Protein AF-A0A814Y5A0-F1 (afdb_monomer)

Solvent-accessible surface area (backbone atoms only — not comparable to full-atom values): 12375 Å² total; per-residue (Å²): 98,66,58,37,23,27,43,25,31,51,43,30,41,40,66,68,49,48,44,50,50,45,53,54,52,53,54,54,52,49,65,71,53,60,86,55,86,89,73,95,67,71,73,55,55,55,57,51,30,20,51,47,17,31,51,48,49,52,49,54,50,52,52,52,52,53,59,39,57,76,66,76,61,87,52,80,62,56,70,31,44,50,51,41,54,54,47,51,54,42,49,39,47,48,52,43,42,47,50,55,51,51,51,59,52,70,70,48,89,68,90,62,54,65,62,54,52,53,52,49,53,50,52,52,53,51,51,52,51,27,51,51,40,51,33,46,74,32,73,46,54,69,71,57,51,53,53,51,57,50,47,43,48,52,55,37,54,54,52,50,53,54,53,56,74,52,58,88,45,60,69,58,53,54,50,49,43,64,50,50,45,25,23,39,40,14,34,49,48,44,46,36,62,70,59,39,50,55,56,65,63,75,62,82,42,71,72,70,51,43,52,54,38,52,51,39,17,50,53,27,30,50,53,47,53,52,56,57,63,74,71,113

Radius of gyration: 19.03 Å; Cα contacts (8 Å, |Δi|>4): 192; chains: 1; bounding box: 54×37×56 Å

Organism: NCBI:txid433720

InterPro domains:
  IPR003689 Zinc/iron permease [PF02535] (73-218)

Secondary structure (DSSP, 8-state):
-HHHHHHHHHHHIIIIIIHHHHHHHHHHHHHHHTTS---TTTTHHHHHHHHHHHHHHHHHHHHHHHHHHHTT---THHHHHHHHHHHHHHHHHHHHHHHHHHHHHHHS--STHHHHHHHHHHHHHHHHHHHHHHHHHTT--HHHHHHHHHHHHHHHHHHHHHHHHTTT-HHHHHHHHHHHHHHHHHHHHHIIIIIIHHHHHH---THHHHHHHHHHHHHHHHHHHHHHHTT-

Structure (mmCIF, N/CA/C/O backbone):
data_AF-A0A814Y5A0-F1
#
_entry.id   AF-A0A814Y5A0-F1
#
loop_
_atom_site.group_PDB
_atom_site.id
_atom_site.type_symbol
_atom_site.label_atom_id
_atom_site.label_alt_id
_atom_site.label_comp_id
_atom_site.label_asym_id
_atom_site.label_entity_id
_atom_site.label_seq_id
_atom_site.pdbx_PDB_ins_code
_at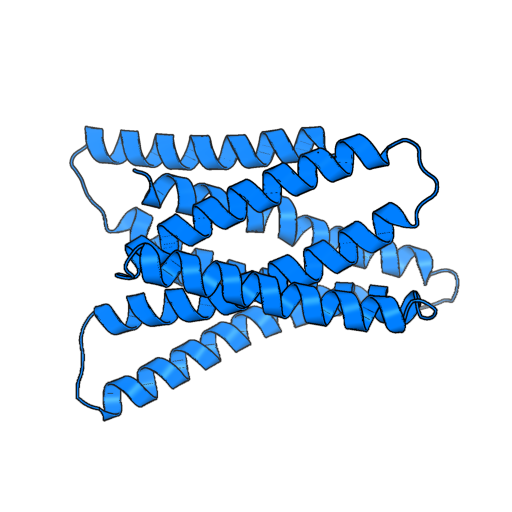om_site.Cartn_x
_atom_site.Cartn_y
_atom_site.Cartn_z
_atom_site.occupancy
_atom_site.B_iso_or_equiv
_atom_site.auth_seq_id
_atom_site.auth_comp_id
_atom_site.auth_asym_id
_atom_site.auth_atom_id
_atom_site.pdbx_PDB_model_num
ATOM 1 N N . MET A 1 1 ? -15.730 12.157 7.807 1.00 75.44 1 MET A N 1
ATOM 2 C CA . MET A 1 1 ? -15.417 12.631 6.439 1.00 75.44 1 MET A CA 1
ATOM 3 C C . MET A 1 1 ? -14.028 12.190 6.016 1.00 75.44 1 MET A C 1
ATOM 5 O O . MET A 1 1 ? -13.940 11.515 5.005 1.00 75.44 1 MET A O 1
ATOM 9 N N . ILE A 1 2 ? -12.985 12.453 6.817 1.00 81.50 2 ILE A N 1
ATOM 10 C CA . ILE A 1 2 ? -11.600 12.018 6.536 1.00 81.50 2 ILE A CA 1
ATOM 11 C C . ILE A 1 2 ? -11.503 10.499 6.298 1.00 81.50 2 ILE A C 1
ATOM 13 O O . ILE A 1 2 ? -10.911 10.088 5.308 1.00 81.50 2 ILE A O 1
ATOM 17 N N . SER A 1 3 ? -12.173 9.678 7.122 1.00 81.50 3 SER A N 1
ATOM 18 C CA . SER A 1 3 ? -12.287 8.223 6.899 1.00 81.50 3 SER A CA 1
ATOM 19 C C . SER A 1 3 ? -12.763 7.870 5.493 1.00 81.50 3 SER A C 1
ATOM 21 O O . SER A 1 3 ? -12.133 7.086 4.799 1.00 81.50 3 SER A O 1
ATOM 23 N N . ASN A 1 4 ? -13.872 8.478 5.060 1.00 86.44 4 ASN A N 1
ATOM 24 C CA . ASN A 1 4 ? -14.520 8.174 3.788 1.00 86.44 4 ASN A CA 1
ATOM 25 C C . ASN A 1 4 ? -13.694 8.683 2.608 1.00 86.44 4 ASN A C 1
ATOM 27 O O . ASN A 1 4 ? -13.652 8.020 1.578 1.00 86.44 4 ASN A O 1
ATOM 31 N N . PHE A 1 5 ? -13.016 9.822 2.774 1.00 88.69 5 PHE A N 1
ATOM 32 C CA . PHE A 1 5 ? -12.039 10.290 1.801 1.00 88.69 5 PHE A CA 1
ATOM 33 C C . PHE A 1 5 ? -10.917 9.261 1.644 1.00 88.69 5 PHE A C 1
ATOM 35 O O . PHE A 1 5 ? -10.691 8.773 0.548 1.00 88.69 5 PHE A O 1
ATOM 42 N N . ALA A 1 6 ? -10.264 8.868 2.740 1.00 88.38 6 ALA A N 1
ATOM 43 C CA . ALA A 1 6 ? -9.173 7.896 2.700 1.00 88.38 6 ALA A CA 1
ATOM 44 C C . ALA A 1 6 ? -9.606 6.525 2.166 1.00 88.38 6 ALA A C 1
ATOM 46 O O . ALA A 1 6 ? -8.869 5.886 1.424 1.00 88.38 6 ALA A O 1
ATOM 47 N N . SER A 1 7 ? -10.828 6.113 2.502 1.00 88.88 7 SER A N 1
ATOM 48 C CA . SER A 1 7 ? -11.461 4.889 2.011 1.00 88.88 7 SER A CA 1
ATOM 49 C C . SER A 1 7 ? -11.634 4.906 0.492 1.00 88.88 7 SER A C 1
ATOM 51 O O . SER A 1 7 ? -11.250 3.952 -0.178 1.00 88.88 7 SER A O 1
ATOM 53 N N . GLY A 1 8 ? -12.183 5.998 -0.054 1.00 90.25 8 GLY A N 1
ATOM 54 C CA . GLY A 1 8 ? -12.363 6.162 -1.499 1.00 90.25 8 GLY A CA 1
ATOM 55 C C . GLY A 1 8 ? -11.038 6.270 -2.240 1.00 90.25 8 GLY A C 1
ATOM 56 O O . GLY A 1 8 ? -10.869 5.634 -3.275 1.00 90.25 8 GLY A O 1
ATOM 57 N N . GLY A 1 9 ? -10.081 7.005 -1.671 1.00 91.62 9 GLY A N 1
ATOM 58 C CA . GLY A 1 9 ? -8.740 7.161 -2.220 1.00 91.62 9 GLY A CA 1
ATOM 59 C C . GLY A 1 9 ? -7.979 5.842 -2.304 1.00 91.62 9 GLY A C 1
ATOM 60 O O . GLY A 1 9 ? -7.490 5.503 -3.375 1.00 91.62 9 GLY A O 1
ATOM 61 N N . LEU A 1 10 ? -7.945 5.049 -1.225 1.00 91.50 10 LEU A N 1
ATOM 62 C CA . LEU A 1 10 ? -7.307 3.725 -1.248 1.00 91.50 10 LEU A CA 1
ATOM 63 C C . LEU A 1 10 ? -8.007 2.754 -2.185 1.00 91.50 10 LEU A C 1
ATOM 65 O O . LEU A 1 10 ? -7.341 2.034 -2.919 1.00 91.50 10 LEU A O 1
ATOM 69 N N . MET A 1 11 ? -9.339 2.743 -2.204 1.00 92.31 11 MET A N 1
ATOM 70 C CA . MET A 1 11 ? -10.072 1.871 -3.117 1.00 92.31 11 MET A CA 1
ATOM 71 C C . MET A 1 11 ? -9.781 2.238 -4.580 1.00 92.31 11 MET A C 1
ATOM 73 O O . MET A 1 11 ? -9.509 1.359 -5.397 1.00 92.31 11 MET A O 1
ATOM 77 N N . ALA A 1 12 ? -9.772 3.531 -4.912 1.00 92.75 12 ALA A N 1
ATOM 78 C CA . ALA A 1 12 ? -9.383 3.998 -6.238 1.00 92.75 12 ALA A CA 1
ATOM 79 C C . ALA A 1 12 ? -7.925 3.653 -6.561 1.00 92.75 12 ALA A C 1
ATOM 81 O O . ALA A 1 12 ? -7.633 3.216 -7.671 1.00 92.75 12 ALA A O 1
ATOM 82 N N . ASP A 1 13 ? -7.019 3.791 -5.595 1.00 92.62 13 ASP A N 1
ATOM 83 C CA . ASP A 1 13 ? -5.613 3.434 -5.758 1.00 92.62 13 ASP A CA 1
ATOM 84 C C . ASP A 1 13 ? -5.445 1.968 -6.178 1.00 92.62 13 ASP A C 1
ATOM 86 O O . ASP A 1 13 ? -4.753 1.651 -7.147 1.00 92.62 13 ASP A O 1
ATOM 90 N N . VAL A 1 14 ? -6.175 1.072 -5.516 1.00 93.75 14 VAL A N 1
ATOM 91 C CA . VAL A 1 14 ? -6.173 -0.360 -5.823 1.00 93.75 14 VAL A CA 1
ATOM 92 C C . VAL A 1 14 ? -6.741 -0.636 -7.208 1.00 93.75 14 VAL A C 1
ATOM 94 O O . VAL A 1 14 ? -6.064 -1.243 -8.035 1.00 93.75 14 VAL A O 1
ATOM 97 N N . PHE A 1 15 ? -7.973 -0.201 -7.477 1.00 94.00 15 PHE A N 1
ATOM 98 C CA . PHE A 1 15 ? -8.705 -0.637 -8.670 1.00 94.00 15 PHE A CA 1
ATOM 99 C C . PHE A 1 15 ? -8.346 0.134 -9.943 1.00 94.00 15 PHE A C 1
ATOM 101 O O . PHE A 1 15 ? -8.507 -0.399 -11.036 1.00 94.00 15 PHE A O 1
ATOM 108 N N . ILE A 1 16 ? -7.859 1.371 -9.826 1.00 92.38 16 ILE A N 1
ATOM 109 C CA . ILE A 1 16 ? -7.591 2.249 -10.977 1.00 92.38 16 ILE A CA 1
ATOM 110 C C . ILE A 1 16 ? -6.094 2.320 -11.276 1.00 92.38 16 ILE A C 1
ATOM 112 O O . ILE A 1 16 ? -5.701 2.429 -12.441 1.00 92.38 16 ILE A O 1
ATOM 116 N N . ARG A 1 17 ? -5.240 2.248 -10.247 1.00 91.50 17 ARG A N 1
ATOM 117 C CA . ARG A 1 17 ? -3.786 2.331 -10.423 1.00 91.50 17 ARG A CA 1
ATOM 118 C C . ARG A 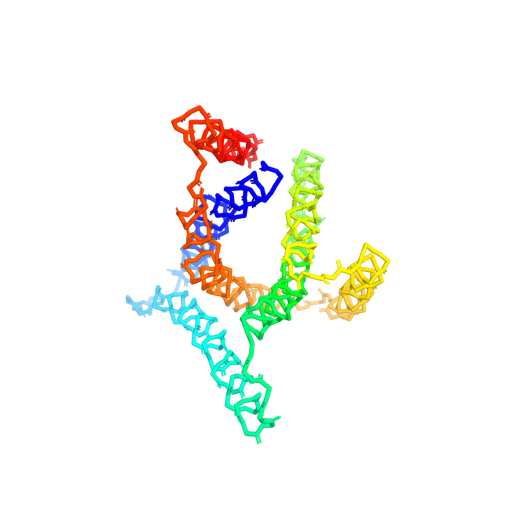1 17 ? -3.127 0.960 -10.363 1.00 91.50 17 ARG A C 1
ATOM 120 O O . ARG A 1 17 ? -2.561 0.543 -11.372 1.00 91.50 17 ARG A O 1
ATOM 127 N N . LEU A 1 18 ? -3.190 0.281 -9.218 1.00 93.00 18 LEU A N 1
ATOM 128 C CA . LEU A 1 18 ? -2.347 -0.889 -8.946 1.00 93.00 18 LEU A CA 1
ATOM 129 C C . LEU A 1 18 ? -2.803 -2.146 -9.700 1.00 93.00 18 LEU A C 1
ATOM 131 O O . LEU A 1 18 ? -1.986 -2.796 -10.357 1.00 93.00 18 LEU A O 1
ATOM 135 N N . PHE A 1 19 ? -4.097 -2.470 -9.665 1.00 93.44 19 PHE A N 1
ATOM 136 C CA . PHE A 1 19 ? -4.633 -3.665 -10.321 1.00 93.44 19 PHE A CA 1
ATOM 137 C C . PHE A 1 19 ? -4.430 -3.628 -11.849 1.00 93.44 19 PHE A C 1
ATOM 139 O O . PHE A 1 19 ? -3.793 -4.550 -12.364 1.00 93.44 19 PHE A O 1
ATOM 146 N N . PRO A 1 20 ? -4.810 -2.556 -12.579 1.00 92.19 20 PRO A N 1
ATOM 147 C CA . PRO A 1 20 ? -4.516 -2.459 -14.008 1.00 92.19 20 PRO A CA 1
ATOM 148 C C . PRO A 1 20 ? -3.014 -2.479 -14.307 1.00 92.19 20 PRO A C 1
ATOM 150 O O . PRO A 1 20 ? -2.590 -3.191 -15.209 1.00 92.19 20 PRO A O 1
ATOM 153 N N . SER A 1 21 ? -2.185 -1.784 -13.510 1.00 89.38 21 SER A N 1
ATOM 154 C CA . SER A 1 21 ? -0.728 -1.797 -13.725 1.00 89.38 21 SER A CA 1
ATOM 155 C C . SER A 1 21 ? -0.107 -3.183 -13.573 1.00 89.38 21 SER A C 1
ATOM 157 O O . SER A 1 21 ? 0.880 -3.485 -14.236 1.00 89.38 21 SER A O 1
ATOM 159 N N . THR A 1 22 ? -0.697 -4.034 -12.731 1.00 91.06 22 THR A N 1
ATOM 160 C CA . THR A 1 22 ? -0.240 -5.413 -12.559 1.00 91.06 22 THR A CA 1
ATOM 161 C C . THR A 1 22 ? -0.544 -6.240 -13.801 1.00 91.06 22 THR A C 1
ATOM 163 O O . THR A 1 22 ? 0.317 -6.975 -14.272 1.00 91.06 22 THR A O 1
ATOM 166 N N . ILE A 1 23 ? -1.738 -6.079 -14.373 1.00 90.81 23 ILE A N 1
ATOM 167 C CA . ILE A 1 23 ? -2.122 -6.755 -15.618 1.00 90.81 23 ILE A CA 1
ATOM 168 C C . ILE A 1 23 ? -1.234 -6.281 -16.774 1.00 90.81 23 ILE A C 1
ATOM 170 O O . ILE A 1 23 ? -0.663 -7.105 -17.485 1.00 90.81 23 ILE A O 1
ATOM 174 N N . ASP A 1 24 ? -1.051 -4.965 -16.918 1.00 88.88 24 ASP A N 1
ATOM 175 C CA . ASP A 1 24 ? -0.201 -4.378 -17.961 1.00 88.88 24 ASP A CA 1
ATOM 176 C C . ASP A 1 24 ? 1.243 -4.888 -17.879 1.00 88.88 24 ASP A C 1
ATOM 178 O O . ASP A 1 24 ? 1.885 -5.140 -18.900 1.00 88.88 24 ASP A O 1
ATOM 182 N N . LEU A 1 25 ? 1.763 -5.042 -16.662 1.00 87.12 25 LEU A N 1
ATOM 183 C CA . LEU A 1 25 ? 3.108 -5.540 -16.412 1.00 87.12 25 LEU A CA 1
ATOM 184 C C . LEU A 1 25 ? 3.290 -6.994 -16.864 1.00 87.12 25 LEU A C 1
ATOM 186 O O . LEU A 1 25 ? 4.313 -7.303 -17.474 1.00 87.12 25 LEU A O 1
ATOM 190 N N . TYR A 1 26 ? 2.308 -7.861 -16.612 1.00 85.56 26 TYR A N 1
ATOM 191 C CA . TYR A 1 26 ? 2.348 -9.256 -17.060 1.00 85.56 26 TYR A CA 1
ATOM 192 C C . TYR A 1 26 ? 2.130 -9.396 -18.572 1.00 85.56 26 TYR A C 1
ATOM 194 O O . TYR A 1 26 ? 2.811 -10.187 -19.222 1.00 85.56 26 TYR A O 1
ATOM 202 N N . ASN A 1 27 ? 1.258 -8.573 -19.161 1.00 84.75 27 ASN A N 1
ATOM 203 C CA . ASN A 1 27 ? 1.073 -8.545 -20.614 1.00 84.75 27 ASN A CA 1
ATOM 204 C C . ASN A 1 27 ? 2.376 -8.150 -21.329 1.00 84.75 27 ASN A C 1
ATOM 206 O O . ASN A 1 27 ? 2.814 -8.835 -22.252 1.00 84.75 27 ASN A O 1
ATOM 210 N N . LYS A 1 28 ? 3.052 -7.096 -20.849 1.00 80.69 28 LYS A N 1
ATOM 211 C CA . LYS A 1 28 ? 4.336 -6.645 -21.409 1.00 80.69 28 LYS A CA 1
ATOM 212 C C . LYS A 1 28 ? 5.466 -7.648 -21.209 1.00 80.69 28 LYS A C 1
ATOM 214 O O . LYS A 1 28 ? 6.351 -7.730 -22.057 1.00 80.69 28 LYS A O 1
ATOM 219 N N . SER A 1 29 ? 5.502 -8.384 -20.097 1.00 74.12 29 SER A N 1
ATOM 220 C CA . SER A 1 29 ? 6.521 -9.427 -19.938 1.00 74.12 29 SER A CA 1
ATOM 221 C C . SER A 1 29 ? 6.319 -10.569 -20.925 1.00 74.12 29 SER A C 1
ATOM 223 O O . SER A 1 29 ? 7.298 -11.015 -21.514 1.00 74.12 29 SER A O 1
ATOM 225 N N . ASN A 1 30 ? 5.068 -10.958 -21.178 1.00 67.25 30 ASN A N 1
ATOM 226 C CA . ASN A 1 30 ? 4.751 -12.025 -22.125 1.00 67.25 30 ASN A CA 1
ATOM 227 C C . ASN A 1 30 ? 5.095 -11.618 -23.568 1.00 67.25 30 ASN A C 1
ATOM 229 O O . ASN A 1 30 ? 5.693 -12.402 -24.296 1.00 67.25 30 ASN A O 1
ATOM 233 N N . GLU A 1 31 ? 4.827 -10.369 -23.972 1.00 65.12 31 GLU A N 1
ATOM 234 C CA . GLU A 1 31 ? 5.240 -9.859 -25.293 1.00 65.12 31 GLU A CA 1
ATOM 235 C C . GLU A 1 31 ? 6.761 -9.927 -25.517 1.00 65.12 31 GLU A C 1
ATOM 237 O O . GLU A 1 31 ? 7.205 -10.237 -26.621 1.00 65.12 31 GLU A O 1
ATOM 242 N N . ASN A 1 32 ? 7.562 -9.679 -24.476 1.00 60.94 32 ASN A N 1
ATOM 243 C CA . ASN A 1 32 ? 9.024 -9.738 -24.561 1.00 60.94 32 ASN A CA 1
ATOM 244 C C . ASN A 1 32 ? 9.580 -11.176 -24.542 1.00 60.94 32 ASN A C 1
ATOM 246 O O . ASN A 1 32 ? 10.691 -11.398 -25.023 1.00 60.94 32 ASN A O 1
ATOM 250 N N . GLU A 1 33 ? 8.838 -12.146 -23.998 1.00 57.84 33 GLU A N 1
ATOM 251 C CA . GLU A 1 33 ? 9.215 -13.571 -23.989 1.00 57.84 33 GLU A CA 1
ATOM 252 C C . GLU A 1 33 ? 8.766 -14.320 -25.261 1.00 57.84 33 GLU A C 1
ATOM 254 O O . GLU A 1 33 ? 9.426 -15.274 -25.674 1.00 57.84 33 GLU A O 1
ATOM 259 N N . ASN A 1 34 ? 7.740 -13.828 -25.966 1.00 49.62 34 ASN A N 1
ATOM 260 C CA . ASN A 1 34 ? 7.160 -14.433 -27.177 1.00 49.62 34 ASN A CA 1
ATOM 261 C C . ASN A 1 34 ? 8.058 -14.433 -28.440 1.00 49.62 34 ASN A C 1
ATOM 263 O O . ASN A 1 34 ? 7.593 -14.785 -29.525 1.00 49.62 34 ASN A O 1
ATOM 267 N N . GLN A 1 35 ? 9.350 -14.096 -28.338 1.00 52.47 35 GLN A N 1
ATOM 268 C CA . GLN A 1 35 ? 10.333 -14.442 -29.380 1.00 52.47 35 GLN A CA 1
ATOM 269 C C . GLN A 1 35 ? 10.739 -15.931 -29.358 1.00 52.47 35 GLN A C 1
ATOM 271 O O . GLN A 1 35 ? 11.428 -16.380 -30.273 1.00 52.47 35 GLN A O 1
ATOM 276 N N . PHE A 1 36 ? 10.287 -16.710 -28.370 1.00 39.78 36 PHE A N 1
ATOM 277 C CA . PHE A 1 36 ? 10.366 -18.173 -28.358 1.00 39.78 36 PHE A CA 1
ATOM 278 C C . PHE A 1 36 ? 8.956 -18.771 -28.197 1.00 39.78 36 PHE A C 1
ATOM 280 O O . PHE A 1 36 ? 8.177 -18.335 -27.360 1.00 39.78 36 PHE A O 1
ATOM 287 N N . HIS A 1 37 ? 8.608 -19.726 -29.060 1.00 42.94 37 HIS A N 1
ATOM 288 C CA . HIS A 1 37 ? 7.245 -20.227 -29.268 1.00 42.94 37 HIS A CA 1
ATOM 289 C C . HIS A 1 37 ? 6.601 -20.983 -28.072 1.00 42.94 37 HIS A C 1
ATOM 291 O O . HIS A 1 37 ? 7.274 -21.762 -27.405 1.00 42.94 37 HIS A O 1
ATOM 297 N N . ILE A 1 38 ? 5.258 -20.868 -28.008 1.00 42.31 38 ILE A N 1
ATOM 298 C CA . ILE A 1 38 ? 4.202 -21.702 -27.365 1.00 42.31 38 ILE A CA 1
ATOM 299 C C . ILE A 1 38 ? 4.056 -21.633 -25.825 1.00 42.31 38 ILE A C 1
ATOM 301 O O . ILE A 1 38 ? 4.831 -22.256 -25.115 1.00 42.31 38 ILE A O 1
ATOM 305 N N . ASP A 1 39 ? 3.017 -20.948 -25.311 1.00 40.53 39 ASP A N 1
ATOM 306 C CA . ASP A 1 39 ? 1.798 -21.538 -24.692 1.00 40.53 39 ASP A CA 1
ATOM 307 C C . ASP A 1 39 ? 0.948 -20.465 -23.963 1.00 40.53 39 ASP A C 1
ATOM 309 O O . ASP A 1 39 ? 1.462 -19.625 -23.224 1.00 40.53 39 ASP A O 1
ATOM 313 N N . ASP A 1 40 ? -0.381 -20.538 -24.095 1.00 48.62 40 ASP A N 1
ATOM 314 C CA . ASP A 1 40 ? -1.388 -19.630 -23.500 1.00 48.62 40 ASP A CA 1
ATOM 315 C C . ASP A 1 40 ? -1.486 -19.690 -21.946 1.00 48.62 40 ASP A C 1
ATOM 317 O O . ASP A 1 40 ? -2.464 -19.237 -21.343 1.00 48.62 40 ASP A O 1
ATOM 321 N N . GLN A 1 41 ? -0.485 -20.242 -21.249 1.00 48.97 41 GLN A N 1
ATOM 322 C CA . GLN A 1 41 ? -0.515 -20.496 -19.798 1.00 48.97 41 GLN A CA 1
ATOM 323 C C . GLN A 1 41 ? -0.007 -19.336 -18.914 1.00 48.97 41 GLN A C 1
ATOM 325 O O . GLN A 1 41 ? -0.187 -19.373 -17.693 1.00 48.97 41 GLN A O 1
ATOM 330 N N . HIS A 1 42 ? 0.581 -18.276 -19.478 1.00 51.16 42 HIS A N 1
ATOM 331 C CA . HIS A 1 42 ? 1.363 -17.306 -18.691 1.00 51.16 42 HIS A CA 1
ATOM 332 C C . HIS A 1 42 ? 0.588 -16.119 -18.077 1.00 51.16 42 HIS A C 1
ATOM 334 O O . HIS A 1 42 ? 1.095 -15.482 -17.150 1.00 51.16 42 HIS A O 1
ATOM 340 N N . ASN A 1 43 ? -0.671 -15.867 -18.463 1.00 56.56 43 ASN A N 1
ATOM 341 C CA . ASN A 1 43 ? -1.518 -14.844 -17.811 1.00 56.56 43 ASN A CA 1
ATOM 342 C C . ASN A 1 43 ? -2.118 -15.301 -16.465 1.00 56.56 43 ASN A C 1
ATOM 344 O O . ASN A 1 43 ? -2.567 -14.473 -15.667 1.00 56.56 43 ASN A O 1
ATOM 348 N N . ASN A 1 44 ? -2.071 -16.603 -16.160 1.00 62.78 44 ASN A N 1
ATOM 349 C CA . ASN A 1 44 ? -2.604 -17.145 -14.907 1.00 62.78 44 ASN A CA 1
ATOM 350 C C . ASN A 1 44 ? -1.763 -16.759 -13.680 1.00 62.78 44 ASN A C 1
ATOM 352 O O . ASN A 1 44 ? -2.279 -16.742 -12.561 1.00 62.78 44 ASN A O 1
ATOM 356 N N . HIS A 1 45 ? -0.486 -16.403 -13.856 1.00 79.81 45 HIS A N 1
ATOM 357 C CA . HIS A 1 45 ? 0.402 -16.110 -12.729 1.00 79.81 45 HIS A CA 1
ATOM 358 C C . HIS A 1 45 ? 0.022 -14.831 -11.978 1.00 79.81 45 HIS A C 1
ATOM 360 O O . HIS A 1 45 ? 0.031 -14.836 -10.748 1.00 79.81 45 HIS A O 1
ATOM 366 N N . ALA A 1 46 ? -0.385 -13.767 -12.680 1.00 86.56 46 ALA A N 1
ATOM 367 C CA . ALA A 1 46 ? -0.829 -12.530 -12.035 1.00 86.56 46 ALA A CA 1
ATOM 368 C C . ALA A 1 46 ? -2.042 -12.783 -11.127 1.00 86.56 46 ALA A C 1
ATOM 370 O O . ALA A 1 46 ? -2.035 -12.420 -9.950 1.00 86.56 46 ALA A O 1
ATOM 371 N N . GLY A 1 47 ? -3.056 -13.479 -11.655 1.00 90.50 47 GLY A N 1
ATOM 372 C CA . GLY A 1 47 ? -4.254 -13.854 -10.904 1.00 90.50 47 GLY A CA 1
ATOM 373 C C . GLY A 1 47 ? -3.942 -14.742 -9.698 1.00 90.50 47 GLY A C 1
ATOM 374 O O . GLY A 1 47 ? -4.458 -14.494 -8.608 1.00 90.50 47 GLY A O 1
ATOM 375 N N . LEU A 1 48 ? -3.043 -15.721 -9.855 1.00 91.75 48 LEU A N 1
ATOM 376 C CA . LEU A 1 48 ? -2.596 -16.589 -8.760 1.00 91.75 48 LEU A CA 1
ATOM 377 C C . LEU A 1 48 ? -1.908 -15.805 -7.637 1.00 91.75 48 LEU A C 1
ATOM 379 O O . LEU A 1 48 ? -2.188 -16.050 -6.462 1.00 91.75 48 LEU A O 1
ATOM 383 N N . PHE A 1 49 ? -1.047 -14.838 -7.961 1.00 94.81 49 PHE A N 1
ATOM 384 C CA . PHE A 1 49 ? -0.392 -14.008 -6.947 1.00 94.81 49 PHE A CA 1
ATOM 385 C C . PHE A 1 49 ? -1.359 -13.031 -6.265 1.00 94.81 49 PHE A C 1
ATOM 387 O O . PHE A 1 49 ? -1.268 -12.840 -5.051 1.00 94.81 49 PHE A O 1
ATOM 394 N N . ILE A 1 50 ? -2.335 -12.480 -6.997 1.00 96.06 50 ILE A N 1
ATOM 395 C CA . ILE A 1 50 ? -3.417 -11.678 -6.400 1.00 96.06 50 ILE A CA 1
ATOM 396 C C . ILE A 1 50 ? -4.216 -12.535 -5.414 1.00 96.06 50 ILE A C 1
ATOM 398 O O . ILE A 1 50 ? -4.425 -12.136 -4.266 1.00 96.06 50 ILE A O 1
ATOM 402 N N . LEU A 1 51 ? -4.607 -13.745 -5.821 1.00 96.00 51 LEU A N 1
ATOM 403 C CA . LEU A 1 51 ? -5.327 -14.681 -4.959 1.00 96.00 51 LEU A CA 1
ATOM 404 C C . LEU A 1 51 ? -4.486 -15.088 -3.745 1.00 96.00 51 LEU A C 1
ATOM 406 O O . LEU A 1 51 ? -5.012 -15.168 -2.637 1.00 96.00 51 LEU A O 1
ATOM 410 N N . THR A 1 52 ? -3.174 -15.253 -3.925 1.00 96.06 52 THR A N 1
ATOM 411 C CA . THR A 1 52 ? -2.228 -15.503 -2.829 1.00 96.06 52 THR A CA 1
ATOM 412 C C . THR A 1 52 ? -2.243 -14.358 -1.816 1.00 96.06 52 THR A C 1
ATOM 414 O O . THR A 1 52 ? -2.324 -14.617 -0.619 1.00 96.06 52 THR A O 1
ATOM 417 N N . GLY A 1 53 ? -2.238 -13.096 -2.259 1.00 97.00 53 GLY A N 1
ATOM 418 C CA . GLY A 1 53 ? -2.332 -11.934 -1.365 1.00 97.00 53 GLY A CA 1
ATOM 419 C C . GLY A 1 53 ? -3.656 -11.857 -0.592 1.00 97.00 53 GLY A C 1
ATOM 420 O O . GLY A 1 53 ? -3.664 -11.587 0.615 1.00 97.00 53 GLY A O 1
ATOM 421 N N . ILE A 1 54 ? -4.776 -12.158 -1.258 1.00 97.38 54 ILE A N 1
ATOM 422 C CA . ILE A 1 54 ? -6.101 -12.235 -0.618 1.00 97.38 54 ILE A CA 1
ATOM 423 C C . ILE A 1 54 ? -6.113 -13.352 0.433 1.00 97.38 54 ILE A C 1
ATOM 425 O O . ILE A 1 54 ? -6.505 -13.125 1.579 1.00 97.38 54 ILE A O 1
ATOM 429 N N . PHE A 1 55 ? -5.647 -14.548 0.067 1.00 97.25 55 PHE A N 1
ATOM 430 C CA . PHE A 1 55 ? -5.627 -15.710 0.952 1.00 97.25 55 PHE A CA 1
ATOM 431 C C . PHE A 1 55 ? -4.677 -15.522 2.139 1.00 97.25 55 PHE A C 1
ATOM 433 O O . PHE A 1 55 ? -5.006 -15.913 3.260 1.00 97.25 55 PHE A O 1
ATOM 440 N N . LEU A 1 56 ? -3.529 -14.874 1.923 1.00 96.56 56 LEU A N 1
ATOM 441 C CA . LEU A 1 56 ? -2.597 -14.499 2.982 1.00 96.56 56 LEU A CA 1
ATOM 442 C C . LEU A 1 56 ? -3.273 -13.566 3.994 1.00 96.56 56 LEU A C 1
ATOM 444 O O . LEU A 1 56 ? -3.224 -13.830 5.193 1.00 96.56 56 LEU A O 1
ATOM 448 N N . SER A 1 57 ? -3.959 -12.525 3.516 1.00 96.50 57 SER A N 1
ATOM 449 C CA . SER A 1 57 ? -4.672 -11.566 4.376 1.00 96.50 57 SER A CA 1
ATOM 450 C C . SER A 1 57 ? -5.785 -12.237 5.176 1.00 96.50 57 SER A C 1
ATOM 452 O O . SER A 1 57 ? -5.876 -12.055 6.391 1.00 96.50 57 SER A O 1
ATOM 454 N N . PHE A 1 58 ? -6.578 -13.080 4.508 1.00 95.56 58 PHE A N 1
ATOM 455 C CA . PHE A 1 58 ? -7.602 -13.904 5.144 1.00 95.56 58 PHE A CA 1
ATOM 456 C C . PHE A 1 58 ? -7.013 -14.814 6.226 1.00 95.56 58 PHE A C 1
ATOM 458 O O . PHE A 1 58 ? -7.545 -14.889 7.331 1.00 95.56 58 PHE A O 1
ATOM 465 N N . THR A 1 59 ? -5.903 -15.490 5.927 1.00 95.25 59 THR A N 1
ATOM 466 C CA . THR A 1 59 ? -5.247 -16.419 6.854 1.00 95.25 59 THR A CA 1
ATOM 467 C C . THR A 1 59 ? -4.711 -15.681 8.077 1.00 95.25 59 THR A C 1
ATOM 469 O O . THR A 1 59 ? -4.993 -16.092 9.202 1.00 95.25 59 THR A O 1
ATOM 472 N N . ILE A 1 60 ? -4.016 -14.557 7.875 1.00 94.19 60 ILE A N 1
ATOM 473 C CA . ILE A 1 60 ? -3.517 -13.695 8.957 1.00 94.19 60 ILE A CA 1
ATOM 474 C C . ILE A 1 60 ? -4.672 -13.244 9.855 1.00 94.19 60 ILE A C 1
ATOM 476 O O . ILE A 1 60 ? -4.591 -13.373 11.077 1.00 94.19 60 ILE A O 1
ATOM 480 N N . GLU A 1 61 ? -5.773 -12.771 9.269 1.00 92.31 61 GLU A N 1
ATOM 481 C CA . GLU A 1 61 ? -6.933 -12.343 10.045 1.00 92.31 61 GLU A CA 1
ATOM 482 C C . GLU A 1 61 ? -7.609 -13.502 10.786 1.00 92.31 61 GLU A C 1
ATOM 484 O O . GLU A 1 61 ? -7.973 -13.357 11.956 1.00 92.31 61 GLU A O 1
ATOM 489 N N . LYS A 1 62 ? -7.742 -14.666 10.144 1.00 90.69 62 LYS A N 1
ATOM 490 C CA . LYS A 1 62 ? -8.335 -15.860 10.753 1.00 90.69 62 LYS A CA 1
ATOM 491 C C . LYS A 1 62 ? -7.533 -16.327 11.965 1.00 90.69 62 LYS A C 1
ATOM 493 O O . LYS A 1 62 ? -8.124 -16.576 13.014 1.00 90.69 62 LYS A O 1
ATOM 498 N N . PHE A 1 63 ? -6.206 -16.400 11.849 1.00 90.25 63 PHE A N 1
ATOM 499 C CA . PHE A 1 63 ? -5.337 -16.752 12.975 1.00 90.25 63 PHE A CA 1
ATOM 500 C C . PHE A 1 63 ? -5.38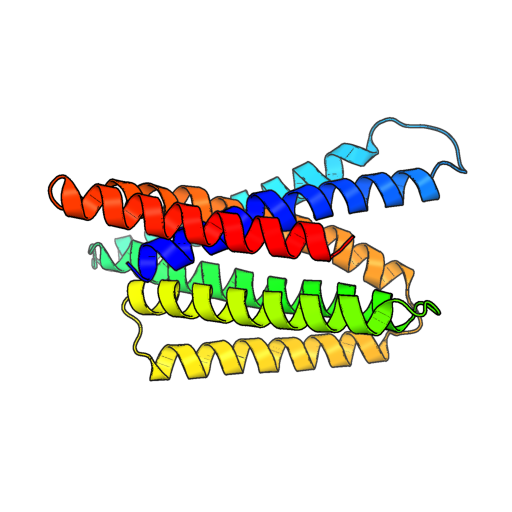3 -15.699 14.080 1.00 90.25 63 PHE A C 1
ATOM 502 O O . PHE A 1 63 ? -5.505 -16.058 15.249 1.00 90.25 63 PHE A O 1
ATOM 509 N N . TYR A 1 64 ? -5.356 -14.411 13.730 1.00 88.81 64 TYR A N 1
ATOM 510 C CA . TYR A 1 64 ? -5.465 -13.338 14.717 1.00 88.81 64 TYR A CA 1
ATOM 511 C C . TYR A 1 64 ? -6.764 -13.438 15.530 1.00 88.81 64 TYR A C 1
ATOM 513 O O . TYR A 1 64 ? -6.735 -13.391 16.759 1.00 88.81 64 TYR A O 1
ATOM 521 N N . ARG A 1 65 ? -7.904 -13.652 14.860 1.00 86.31 65 ARG A N 1
ATOM 522 C CA . ARG A 1 65 ? -9.207 -13.837 15.522 1.00 86.31 65 ARG A CA 1
ATOM 523 C C . ARG A 1 65 ? -9.257 -15.110 16.364 1.00 86.31 65 ARG A C 1
ATOM 525 O O . ARG A 1 65 ? -9.825 -15.082 17.449 1.00 86.31 65 ARG A O 1
ATOM 532 N N . TYR A 1 66 ? -8.648 -16.199 15.895 1.00 86.31 66 TYR A N 1
ATOM 533 C CA . TYR A 1 66 ? -8.544 -17.442 16.659 1.00 86.31 66 TYR A CA 1
ATOM 534 C C . TYR A 1 66 ? -7.785 -17.239 17.979 1.00 86.31 66 TYR A C 1
ATOM 536 O O . TYR A 1 66 ? -8.308 -17.573 19.041 1.00 86.31 66 TYR A O 1
ATOM 544 N N . PHE A 1 67 ? -6.596 -16.627 17.936 1.00 84.38 67 PHE A N 1
ATOM 545 C CA . PHE A 1 67 ? -5.819 -16.345 19.147 1.00 84.38 67 PHE A CA 1
ATOM 546 C C . PHE A 1 67 ? -6.529 -15.365 20.087 1.00 84.38 67 PHE A C 1
ATOM 548 O O . PHE A 1 67 ? -6.481 -15.547 21.300 1.00 84.38 67 PHE A O 1
ATOM 555 N N . GLN A 1 68 ? -7.220 -14.357 19.548 1.00 80.81 68 GLN A N 1
ATOM 556 C CA . GLN A 1 68 ? -7.955 -13.391 20.363 1.00 80.81 68 GLN A CA 1
ATOM 557 C C . GLN A 1 68 ? -9.170 -14.018 21.063 1.00 80.81 68 GLN A C 1
ATOM 559 O O . GLN A 1 68 ? -9.413 -13.729 22.234 1.00 80.81 68 GLN A O 1
ATOM 564 N N . ASN A 1 69 ? -9.912 -14.888 20.371 1.00 75.56 69 ASN A N 1
ATOM 565 C CA . ASN A 1 69 ? -11.072 -15.575 20.944 1.00 75.56 69 ASN A CA 1
ATOM 566 C C . ASN A 1 69 ? -10.682 -16.494 22.108 1.00 75.56 69 ASN A C 1
ATOM 568 O O . ASN A 1 69 ? -11.409 -16.557 23.094 1.00 75.56 69 ASN A O 1
ATOM 572 N N . ASN A 1 70 ? -9.525 -17.156 22.027 1.00 76.31 70 ASN A N 1
ATOM 573 C CA . ASN A 1 70 ? -9.031 -18.021 23.103 1.00 76.31 70 ASN A CA 1
ATOM 574 C C . ASN A 1 70 ? -8.609 -17.243 24.365 1.00 76.31 70 ASN A C 1
ATOM 576 O O . ASN A 1 70 ? -8.492 -17.840 25.429 1.00 76.31 70 ASN A O 1
ATOM 580 N N . ASN A 1 71 ? -8.412 -15.925 24.264 1.00 70.12 71 ASN A N 1
ATOM 581 C CA . ASN A 1 71 ? -8.004 -15.057 25.372 1.00 70.12 71 ASN A CA 1
ATOM 582 C C . ASN A 1 71 ? -9.186 -14.293 26.016 1.00 70.12 71 ASN A C 1
ATOM 584 O O . ASN A 1 71 ? -8.963 -13.271 26.662 1.00 70.12 71 ASN A O 1
ATOM 588 N N . GLU A 1 72 ? -10.436 -14.734 25.802 1.00 62.06 72 GLU A N 1
ATOM 589 C CA . GLU A 1 72 ? -11.689 -14.175 26.367 1.00 62.06 72 GLU A CA 1
ATOM 590 C C . GLU A 1 72 ? -11.921 -12.657 26.172 1.00 62.06 72 GLU A C 1
ATOM 592 O O . GLU A 1 72 ? -12.818 -12.062 26.768 1.00 62.06 72 GLU A O 1
ATOM 597 N N . GLN A 1 73 ? -11.182 -11.997 25.278 1.00 55.66 73 GLN A N 1
ATOM 598 C CA . GLN A 1 73 ? -11.382 -10.584 24.949 1.00 55.66 73 GLN A CA 1
ATOM 599 C C . GLN A 1 73 ? -12.172 -10.430 23.645 1.00 55.66 73 GLN A C 1
ATOM 601 O O . GLN A 1 73 ? -11.630 -10.028 22.609 1.00 55.66 73 GLN A O 1
ATOM 606 N N . ILE A 1 74 ? -13.475 -10.719 23.688 1.00 48.81 74 ILE A N 1
ATOM 607 C CA . ILE A 1 74 ? -14.385 -10.427 22.572 1.00 48.81 74 ILE A CA 1
ATOM 608 C C . ILE A 1 74 ? -14.785 -8.953 22.652 1.00 48.81 74 ILE A C 1
ATOM 610 O O . ILE A 1 74 ? -15.674 -8.556 23.399 1.00 48.81 74 ILE A O 1
ATOM 614 N N . SER A 1 75 ? -14.129 -8.117 21.853 1.00 51.69 75 SER A N 1
ATOM 615 C CA . SER A 1 75 ? -14.645 -6.787 21.534 1.00 51.69 75 SER A CA 1
ATOM 616 C C . SER A 1 75 ? -14.400 -6.447 20.066 1.00 51.69 75 SER A C 1
ATOM 618 O O . SER A 1 75 ? -13.466 -6.939 19.423 1.00 51.69 75 SER A O 1
ATOM 620 N N . THR A 1 76 ? -15.260 -5.581 19.528 1.00 52.12 76 THR A N 1
ATOM 621 C CA . THR A 1 76 ? -15.187 -4.989 18.179 1.00 52.12 76 THR A CA 1
ATOM 622 C C . THR A 1 76 ? -13.825 -4.345 17.873 1.00 52.12 76 THR A C 1
ATOM 624 O O . THR A 1 76 ? -13.459 -4.210 16.704 1.00 52.12 76 THR A O 1
ATOM 627 N N . SER A 1 77 ? -13.034 -4.051 18.914 1.00 54.16 77 SER A N 1
ATOM 628 C CA . SER A 1 77 ? -11.626 -3.634 18.858 1.00 54.16 77 SER A CA 1
ATOM 629 C C . SER A 1 77 ? -10.718 -4.601 18.079 1.00 54.16 77 SER A C 1
ATOM 631 O O . SER A 1 77 ? -9.795 -4.159 17.401 1.00 54.16 77 SER A O 1
ATOM 633 N N . SER A 1 78 ? -11.007 -5.906 18.089 1.00 59.78 78 SER A N 1
ATOM 634 C CA . SER A 1 78 ? -10.181 -6.938 17.439 1.00 59.78 78 SER A CA 1
ATOM 635 C C . SER A 1 78 ? -10.131 -6.790 15.913 1.00 59.78 78 SER A C 1
ATOM 637 O O . SER A 1 78 ? -9.054 -6.778 15.319 1.00 59.78 78 SER A O 1
ATOM 639 N N . SER A 1 79 ? -11.289 -6.590 15.274 1.00 61.25 79 SER A N 1
ATOM 640 C CA . SER A 1 79 ? -11.396 -6.344 13.824 1.00 61.25 79 SER A CA 1
ATOM 641 C C . SER A 1 79 ? -10.723 -5.034 13.395 1.00 61.25 79 SER A C 1
ATOM 643 O O . SER A 1 79 ? -10.233 -4.882 12.278 1.00 61.25 79 SER A O 1
ATOM 645 N N . ILE A 1 80 ? -10.681 -4.079 14.317 1.00 66.62 80 ILE A N 1
ATOM 646 C CA . ILE A 1 80 ? -10.128 -2.751 14.115 1.00 66.62 80 ILE A CA 1
ATOM 647 C C . ILE A 1 80 ? -8.595 -2.810 14.238 1.00 66.62 80 ILE A C 1
ATOM 649 O O . ILE A 1 80 ? -7.895 -2.212 13.424 1.00 66.62 80 ILE A O 1
ATOM 653 N N . HIS A 1 81 ? -8.061 -3.594 15.175 1.00 78.94 81 HIS A N 1
ATOM 654 C CA . HIS A 1 81 ? -6.622 -3.792 15.332 1.00 78.94 81 HIS A CA 1
ATOM 655 C C . HIS A 1 81 ? -6.002 -4.633 14.213 1.00 78.94 81 HIS A C 1
ATOM 657 O O . HIS A 1 81 ? -4.932 -4.267 13.726 1.00 78.94 81 HIS A O 1
ATOM 663 N N . ILE A 1 82 ? -6.664 -5.696 13.742 1.00 88.00 82 ILE A N 1
ATOM 664 C CA . ILE A 1 82 ? -6.132 -6.509 12.634 1.00 88.00 82 ILE A CA 1
ATOM 665 C C . ILE A 1 82 ? -6.001 -5.714 11.331 1.00 88.00 82 ILE A C 1
ATOM 667 O O . ILE A 1 82 ? -5.004 -5.862 10.626 1.00 88.00 82 ILE A O 1
ATOM 671 N N . LEU A 1 83 ? -6.938 -4.796 11.062 1.00 90.00 83 LEU A N 1
ATOM 672 C CA . LEU A 1 83 ? -6.854 -3.869 9.932 1.00 90.00 83 LEU A CA 1
ATOM 673 C C . LEU A 1 83 ? -5.557 -3.049 9.967 1.00 90.00 83 LEU A C 1
ATOM 675 O O . LEU A 1 83 ? -4.925 -2.866 8.931 1.00 90.00 83 LEU A O 1
ATOM 679 N N . ALA A 1 84 ? -5.135 -2.586 11.147 1.00 90.38 84 ALA A N 1
ATOM 680 C CA . ALA A 1 84 ? -3.901 -1.819 11.294 1.00 90.38 84 ALA A CA 1
ATOM 681 C C . ALA A 1 84 ? -2.663 -2.640 10.909 1.00 90.38 84 ALA A C 1
ATOM 683 O O . ALA A 1 84 ? -1.791 -2.150 10.194 1.00 90.38 84 ALA A O 1
ATOM 684 N N . TYR A 1 85 ? -2.599 -3.898 11.349 1.00 91.44 85 TYR A N 1
ATOM 685 C CA . TYR A 1 85 ? -1.478 -4.788 11.043 1.00 91.44 85 TYR A CA 1
ATOM 686 C C . TYR A 1 85 ? -1.442 -5.194 9.569 1.00 91.44 85 TYR A C 1
ATOM 688 O O . TYR A 1 85 ? -0.378 -5.144 8.954 1.00 91.44 85 TYR A O 1
ATOM 696 N N . LEU A 1 86 ? -2.596 -5.531 8.984 1.00 94.31 86 LEU A N 1
ATOM 697 C CA . LEU A 1 86 ? -2.704 -5.810 7.549 1.00 94.31 86 LEU A CA 1
ATOM 698 C C . LEU A 1 86 ? -2.304 -4.588 6.717 1.00 94.31 86 LEU A C 1
ATOM 700 O O . LEU A 1 86 ? -1.577 -4.727 5.736 1.00 94.31 86 LEU A O 1
ATOM 704 N N . PHE A 1 87 ? -2.718 -3.388 7.135 1.00 94.19 87 PHE A N 1
ATOM 705 C CA . PHE A 1 87 ? -2.333 -2.158 6.453 1.00 94.19 87 PHE A CA 1
ATOM 706 C C . PHE A 1 87 ? -0.827 -1.890 6.548 1.00 94.19 87 PHE A C 1
ATOM 708 O O . PHE A 1 87 ? -0.223 -1.526 5.547 1.00 94.19 87 PHE A O 1
ATOM 715 N N . LEU A 1 88 ? -0.190 -2.101 7.705 1.00 94.50 88 LEU A N 1
ATOM 716 C CA . LEU A 1 88 ? 1.268 -1.960 7.823 1.00 94.50 88 LEU A CA 1
ATOM 717 C C . LEU A 1 88 ? 2.027 -2.961 6.946 1.00 94.50 88 LEU A C 1
ATOM 719 O O . LEU A 1 88 ? 3.044 -2.605 6.356 1.00 94.50 88 LEU A O 1
ATOM 723 N N . LEU A 1 89 ? 1.531 -4.194 6.834 1.00 95.31 89 LEU A N 1
ATOM 724 C CA . LEU A 1 89 ? 2.093 -5.189 5.922 1.00 95.31 89 LEU A CA 1
ATOM 725 C C . LEU A 1 89 ? 1.963 -4.722 4.465 1.00 95.31 89 LEU A C 1
ATOM 727 O O . LEU A 1 89 ? 2.936 -4.776 3.712 1.00 95.31 89 LEU A O 1
ATOM 731 N N . ALA A 1 90 ? 0.791 -4.206 4.088 1.00 95.94 90 ALA A N 1
ATOM 732 C CA . ALA A 1 90 ? 0.575 -3.618 2.772 1.00 95.94 90 ALA A CA 1
ATOM 733 C C . ALA A 1 90 ? 1.482 -2.398 2.529 1.00 95.94 90 ALA A C 1
ATOM 735 O O . ALA A 1 90 ? 2.049 -2.282 1.453 1.00 95.94 90 ALA A O 1
ATOM 736 N N . ASP A 1 91 ? 1.680 -1.523 3.520 1.00 95.31 91 ASP A N 1
ATOM 737 C CA . ASP A 1 91 ? 2.571 -0.354 3.445 1.00 95.31 91 ASP A CA 1
ATOM 738 C C . ASP A 1 91 ? 4.034 -0.750 3.211 1.00 95.31 91 ASP A C 1
ATOM 740 O O . ASP A 1 91 ? 4.716 -0.135 2.392 1.00 95.31 91 ASP A O 1
ATOM 744 N N . ILE A 1 92 ? 4.512 -1.816 3.864 1.00 95.56 92 ILE A N 1
ATOM 745 C CA . ILE A 1 92 ? 5.862 -2.334 3.611 1.00 95.56 92 ILE A CA 1
ATOM 746 C C . ILE A 1 92 ? 5.991 -2.786 2.154 1.00 95.56 92 ILE A C 1
ATOM 748 O O . ILE A 1 92 ? 6.924 -2.366 1.473 1.00 95.56 92 ILE A O 1
ATOM 752 N N . LEU A 1 93 ? 5.052 -3.600 1.666 1.00 95.94 93 LEU A N 1
ATOM 753 C CA . LEU A 1 93 ? 5.069 -4.087 0.284 1.00 95.94 93 LEU A CA 1
ATOM 754 C C . LEU A 1 93 ? 4.867 -2.959 -0.739 1.00 95.94 93 LEU A C 1
ATOM 756 O O . LEU A 1 93 ? 5.464 -2.995 -1.815 1.00 95.94 93 LEU A O 1
ATOM 760 N N . HIS A 1 94 ? 4.065 -1.944 -0.413 1.00 95.06 94 HIS A N 1
ATOM 761 C CA . HIS A 1 94 ? 3.839 -0.774 -1.259 1.00 95.06 94 HIS A CA 1
ATOM 762 C C . HIS A 1 94 ? 5.130 0.000 -1.487 1.00 95.06 94 HIS A C 1
ATOM 764 O O . HIS A 1 94 ? 5.545 0.184 -2.627 1.00 95.06 94 HIS A O 1
ATOM 770 N N . LYS A 1 95 ? 5.813 0.370 -0.401 1.00 94.38 95 LYS A N 1
ATOM 771 C CA . LYS A 1 95 ? 7.108 1.057 -0.461 1.00 94.38 95 LYS A CA 1
ATOM 772 C C . LYS A 1 95 ? 8.151 0.219 -1.195 1.00 94.38 95 LYS A C 1
ATOM 774 O O . LYS A 1 95 ? 8.897 0.747 -2.015 1.00 94.38 95 LYS A O 1
ATOM 779 N N . TYR A 1 96 ? 8.162 -1.092 -0.961 1.00 93.69 96 TYR A N 1
ATOM 780 C CA . TYR A 1 96 ? 9.107 -1.992 -1.614 1.00 93.69 96 TYR A CA 1
ATOM 781 C C . TYR A 1 96 ? 8.887 -2.054 -3.130 1.00 93.69 96 TYR A C 1
ATOM 783 O O . TYR A 1 96 ? 9.808 -1.841 -3.920 1.00 93.69 96 TYR A O 1
ATOM 791 N N . THR A 1 97 ? 7.644 -2.285 -3.552 1.00 93.00 97 THR A N 1
ATOM 792 C CA . THR A 1 97 ? 7.275 -2.326 -4.973 1.00 93.00 97 THR A CA 1
ATOM 793 C C . THR A 1 97 ? 7.447 -0.968 -5.652 1.00 93.00 97 THR A C 1
ATOM 795 O O . THR A 1 97 ? 7.890 -0.926 -6.802 1.00 93.00 97 THR A O 1
ATOM 798 N N . ASN A 1 98 ? 7.184 0.141 -4.953 1.00 90.69 98 ASN A N 1
ATOM 799 C CA . ASN A 1 98 ? 7.429 1.474 -5.495 1.00 90.69 98 ASN A CA 1
ATOM 800 C C . ASN A 1 98 ? 8.929 1.737 -5.696 1.00 90.69 98 ASN A C 1
ATOM 802 O O . ASN A 1 98 ? 9.332 2.202 -6.760 1.00 90.69 98 ASN A O 1
ATOM 806 N N . ASN A 1 99 ? 9.773 1.346 -4.737 1.00 90.50 99 ASN A N 1
ATOM 807 C CA . ASN A 1 99 ? 11.228 1.435 -4.867 1.00 90.50 99 ASN A CA 1
ATOM 808 C C . ASN A 1 99 ? 11.761 0.613 -6.055 1.00 90.50 99 ASN A C 1
ATOM 810 O O . ASN A 1 99 ? 12.596 1.110 -6.815 1.00 90.50 99 ASN A O 1
ATOM 814 N N . LEU A 1 100 ? 11.253 -0.610 -6.264 1.00 89.25 100 LEU A N 1
ATOM 815 C CA . LEU A 1 100 ? 11.606 -1.439 -7.427 1.00 89.25 100 LEU A CA 1
ATOM 816 C C . LEU A 1 100 ? 11.216 -0.762 -8.752 1.00 89.25 100 LEU A C 1
ATOM 818 O O . LEU A 1 100 ? 12.017 -0.723 -9.691 1.00 89.25 100 LEU A O 1
ATOM 822 N N . SER A 1 101 ? 10.010 -0.190 -8.813 1.00 86.06 101 SER A N 1
ATOM 823 C CA . SER A 1 101 ? 9.515 0.551 -9.978 1.00 86.06 101 SER A CA 1
ATOM 824 C C . SER A 1 101 ? 10.368 1.791 -10.263 1.00 86.06 101 SER A C 1
ATOM 826 O O . SER A 1 101 ? 10.897 1.941 -11.368 1.00 86.06 101 SER A O 1
ATOM 828 N N . LEU A 1 102 ? 10.576 2.652 -9.263 1.00 84.81 102 LEU A N 1
ATOM 829 C CA . LEU A 1 102 ? 11.352 3.888 -9.399 1.00 84.81 102 LEU A CA 1
ATOM 830 C C . LEU A 1 102 ? 12.790 3.621 -9.827 1.00 84.81 102 LEU A C 1
ATOM 832 O O . LEU A 1 102 ? 13.329 4.348 -10.658 1.00 84.81 102 LEU A O 1
ATOM 836 N N . PHE A 1 103 ? 13.402 2.555 -9.319 1.00 80.62 103 PHE A N 1
ATOM 837 C CA . PHE A 1 103 ? 14.746 2.174 -9.726 1.00 80.62 103 PHE A CA 1
ATOM 838 C C . PHE A 1 103 ? 14.820 1.795 -11.211 1.00 80.62 103 PHE A C 1
ATOM 840 O O . PHE A 1 103 ? 15.739 2.216 -11.913 1.00 80.62 103 PHE A O 1
ATOM 847 N N . SER A 1 104 ? 13.836 1.040 -11.714 1.00 78.19 104 SER A N 1
ATOM 848 C CA . SER A 1 104 ? 13.766 0.693 -13.141 1.00 78.19 104 SER A CA 1
ATOM 849 C C . SER A 1 104 ? 13.604 1.930 -14.030 1.00 78.19 104 SER A C 1
ATOM 851 O O . SER A 1 104 ? 14.222 2.017 -15.090 1.00 78.19 104 SER A O 1
ATOM 853 N N . ILE A 1 105 ? 12.837 2.915 -13.552 1.00 79.25 105 ILE A N 1
ATOM 854 C CA . ILE A 1 105 ? 12.639 4.205 -14.209 1.00 79.25 105 ILE A CA 1
ATOM 855 C C . ILE A 1 105 ? 13.955 4.990 -14.216 1.00 79.25 105 ILE A C 1
ATOM 857 O O . ILE A 1 105 ? 14.371 5.423 -15.277 1.00 79.25 105 ILE A O 1
ATOM 861 N N . LEU A 1 106 ? 14.659 5.105 -13.086 1.00 77.81 106 LEU A N 1
ATOM 862 C CA . LEU A 1 106 ? 15.937 5.829 -12.988 1.00 77.81 106 LEU A CA 1
ATOM 863 C C . LEU A 1 106 ? 17.062 5.237 -13.854 1.00 77.81 106 LEU A C 1
ATOM 865 O O . LEU A 1 106 ? 17.974 5.963 -14.244 1.00 77.81 106 LEU A O 1
ATOM 869 N N . LEU A 1 107 ? 17.018 3.934 -14.145 1.00 75.38 107 LEU A N 1
ATOM 870 C CA . LEU A 1 107 ? 17.959 3.288 -15.066 1.00 75.38 107 LEU A CA 1
ATOM 871 C C . LEU A 1 107 ? 17.611 3.488 -16.547 1.00 75.38 107 LEU A C 1
ATOM 873 O O . LEU A 1 107 ? 18.467 3.265 -17.409 1.00 75.38 107 LEU A O 1
ATOM 877 N N . SER A 1 108 ? 16.375 3.873 -16.864 1.00 71.12 108 SER A N 1
ATOM 878 C CA . SER A 1 108 ? 15.995 4.208 -18.233 1.00 71.12 108 SER A CA 1
ATOM 879 C C . SER A 1 108 ? 16.713 5.493 -18.671 1.00 71.12 108 SER A C 1
ATOM 881 O O . SER A 1 108 ? 17.063 6.338 -17.857 1.00 71.12 108 SER A O 1
ATOM 883 N N . LYS A 1 109 ? 16.993 5.660 -19.969 1.00 60.59 109 LYS A N 1
ATOM 884 C CA . LYS A 1 109 ? 17.697 6.845 -20.518 1.00 60.59 109 LYS A CA 1
ATOM 885 C C . LYS A 1 109 ? 16.749 7.952 -21.014 1.00 60.59 109 LYS A C 1
ATOM 887 O O . LYS A 1 109 ? 17.171 8.845 -21.740 1.00 60.59 109 LYS A O 1
ATOM 892 N N . SER A 1 110 ? 15.466 7.883 -20.669 1.00 65.62 110 SER A N 1
ATOM 893 C CA . SER A 1 110 ? 14.434 8.807 -21.159 1.00 65.62 110 SER A CA 1
ATOM 894 C C . SER A 1 110 ? 14.547 10.239 -20.593 1.00 65.62 110 SER A C 1
ATOM 896 O O . SER A 1 110 ? 15.130 10.474 -19.546 1.00 65.62 110 SER A O 1
ATOM 898 N N . SER A 1 111 ? 13.964 11.241 -21.247 1.00 63.75 111 SER A N 1
ATOM 899 C CA . SER A 1 111 ? 13.809 12.602 -20.696 1.00 63.75 111 SER A CA 1
ATOM 900 C C . SER A 1 111 ? 12.570 12.751 -19.793 1.00 63.75 111 SER A C 1
ATOM 902 O O . SER A 1 111 ? 12.389 13.784 -19.155 1.00 63.75 111 SER A O 1
ATOM 904 N N . ILE A 1 112 ? 11.734 11.708 -19.698 1.00 68.81 112 ILE A N 1
ATOM 905 C CA . ILE A 1 112 ? 10.418 11.712 -19.026 1.00 68.81 112 ILE A CA 1
ATOM 906 C C . ILE A 1 112 ? 10.524 11.461 -17.499 1.00 68.81 112 ILE A C 1
ATOM 908 O O . ILE A 1 112 ? 9.529 11.514 -16.777 1.00 68.81 112 ILE A O 1
ATOM 912 N N . HIS A 1 113 ? 11.729 11.229 -16.960 1.00 74.25 113 HIS A N 1
ATOM 913 C CA . HIS A 1 113 ? 11.917 10.852 -15.550 1.00 74.25 113 HIS A CA 1
ATOM 914 C C . HIS A 1 113 ? 11.371 11.869 -14.547 1.00 74.25 113 HIS A C 1
ATOM 916 O O . HIS A 1 113 ? 10.804 11.469 -13.535 1.00 74.25 113 HIS A O 1
ATOM 922 N N . SER A 1 114 ? 11.519 13.171 -14.805 1.00 73.25 114 SER A N 1
ATOM 923 C CA . SER A 1 114 ? 11.134 14.209 -13.840 1.00 73.25 114 SER A CA 1
ATOM 924 C C . SER A 1 114 ? 9.634 14.185 -13.540 1.00 73.25 114 SER A C 1
ATOM 926 O O . SER A 1 114 ? 9.246 14.190 -12.374 1.00 73.25 114 SER A O 1
ATOM 928 N N . THR A 1 115 ? 8.793 14.078 -14.569 1.00 80.88 115 THR A N 1
ATOM 929 C CA . THR A 1 115 ? 7.332 14.038 -14.415 1.00 80.88 115 THR A CA 1
ATOM 930 C C . THR A 1 115 ? 6.878 12.788 -13.665 1.00 80.88 115 THR A C 1
ATOM 932 O O . THR A 1 115 ? 6.092 12.885 -12.723 1.00 80.88 115 THR A O 1
ATOM 935 N N . VAL A 1 116 ? 7.419 11.618 -14.020 1.00 82.88 116 VAL A N 1
ATOM 936 C CA . VAL A 1 116 ? 7.047 10.342 -13.383 1.00 82.88 116 VAL A CA 1
ATOM 937 C C . VAL A 1 116 ? 7.475 10.309 -11.913 1.00 82.88 116 VAL A C 1
ATOM 939 O O . VAL A 1 116 ? 6.715 9.846 -11.062 1.00 82.88 116 VAL A O 1
ATOM 942 N N . LEU A 1 117 ? 8.652 10.855 -11.587 1.00 85.69 117 LEU A N 1
ATOM 943 C CA . LEU A 1 117 ? 9.121 10.979 -10.204 1.00 85.69 117 LEU A CA 1
ATOM 944 C C . LEU A 1 117 ? 8.212 11.897 -9.378 1.00 85.69 117 LEU A C 1
ATOM 946 O O . LEU A 1 117 ? 7.826 11.527 -8.270 1.00 85.69 117 LEU A O 1
ATOM 950 N N . ILE A 1 118 ? 7.820 13.056 -9.920 1.00 87.31 118 ILE A N 1
ATOM 951 C CA . ILE A 1 118 ? 6.907 13.989 -9.237 1.00 87.31 118 ILE A CA 1
ATOM 952 C C . ILE A 1 118 ? 5.563 13.313 -8.957 1.00 87.31 118 ILE A C 1
ATOM 954 O O . ILE A 1 118 ? 5.070 13.355 -7.829 1.00 87.31 118 ILE A O 1
ATOM 958 N N . ILE A 1 119 ? 4.986 12.643 -9.956 1.00 86.81 119 ILE A N 1
ATOM 959 C CA . ILE A 1 119 ? 3.711 11.935 -9.799 1.00 86.81 119 ILE A CA 1
ATOM 960 C C . ILE A 1 119 ? 3.835 10.800 -8.778 1.00 86.81 119 ILE A C 1
ATOM 962 O O . ILE A 1 119 ? 2.946 10.622 -7.945 1.00 86.81 119 ILE A O 1
ATOM 966 N N . SER A 1 120 ? 4.947 10.063 -8.789 1.00 87.19 120 SER A N 1
ATOM 967 C CA . SER A 1 120 ? 5.213 9.020 -7.797 1.00 87.19 120 SER A CA 1
ATOM 968 C C . SER A 1 120 ? 5.253 9.579 -6.373 1.00 87.19 120 SER A C 1
ATOM 970 O O . SER A 1 120 ? 4.647 8.999 -5.477 1.00 87.19 120 SER A O 1
ATOM 972 N N . ILE A 1 121 ? 5.901 10.728 -6.157 1.00 90.12 121 ILE A N 1
ATOM 973 C CA . ILE A 1 121 ? 5.944 11.393 -4.842 1.00 90.12 121 ILE A CA 1
ATOM 974 C C . ILE A 1 121 ? 4.537 11.806 -4.386 1.00 90.12 121 ILE A C 1
ATOM 976 O O . ILE A 1 121 ? 4.196 11.660 -3.208 1.00 90.12 121 ILE A O 1
ATOM 980 N N . ILE A 1 122 ? 3.701 12.294 -5.308 1.00 91.31 122 ILE A N 1
ATOM 981 C CA . ILE A 1 122 ? 2.305 12.640 -5.007 1.00 91.31 122 ILE A CA 1
ATOM 982 C C . ILE A 1 122 ? 1.528 11.390 -4.575 1.00 91.31 122 ILE A C 1
ATOM 984 O O . ILE A 1 122 ? 0.836 11.430 -3.556 1.00 91.31 122 ILE A O 1
ATOM 988 N N . TYR A 1 123 ? 1.668 10.274 -5.298 1.00 90.75 123 TYR A N 1
ATOM 989 C CA . TYR A 1 123 ? 1.025 9.012 -4.920 1.00 90.75 123 TYR A CA 1
ATOM 990 C C . TYR A 1 123 ? 1.499 8.493 -3.563 1.00 90.75 123 TYR A C 1
ATOM 992 O O . TYR A 1 123 ? 0.664 8.079 -2.761 1.00 90.75 123 TYR A O 1
ATOM 1000 N N . GLU A 1 124 ? 2.797 8.576 -3.273 1.00 90.06 124 GLU A N 1
ATOM 1001 C CA . GLU A 1 124 ? 3.350 8.176 -1.975 1.00 90.06 124 GLU A CA 1
ATOM 1002 C C . GLU A 1 124 ? 2.747 9.023 -0.842 1.00 90.06 124 GLU A C 1
ATOM 1004 O O . GLU A 1 124 ? 2.311 8.504 0.185 1.00 90.06 124 GLU A O 1
ATOM 1009 N N . THR A 1 125 ? 2.642 10.338 -1.058 1.00 90.88 125 THR A N 1
ATOM 1010 C CA . THR A 1 125 ? 2.066 11.277 -0.084 1.00 90.88 125 THR A CA 1
ATOM 1011 C C . THR A 1 125 ? 0.591 10.972 0.185 1.00 90.88 125 THR A C 1
ATOM 1013 O O . THR A 1 125 ? 0.159 10.942 1.341 1.00 90.88 125 THR A O 1
ATOM 1016 N N . LEU A 1 126 ? -0.187 10.712 -0.870 1.00 91.56 126 LEU A N 1
ATOM 1017 C CA . LEU A 1 126 ? -1.595 10.330 -0.748 1.00 91.56 126 LEU A CA 1
ATOM 1018 C C . LEU A 1 126 ? -1.753 8.998 -0.016 1.00 91.56 126 LEU A C 1
ATOM 1020 O O . LEU A 1 126 ? -2.573 8.899 0.896 1.00 91.56 126 LEU A O 1
ATOM 1024 N N . TYR A 1 127 ? -0.939 8.001 -0.360 1.00 91.44 127 TYR A N 1
ATOM 1025 C CA . TYR A 1 127 ? -0.975 6.689 0.279 1.00 91.44 127 TYR A CA 1
ATOM 1026 C C . TYR A 1 127 ? -0.673 6.779 1.783 1.00 91.44 127 TYR A C 1
ATOM 1028 O O . TYR A 1 127 ? -1.425 6.239 2.601 1.00 91.44 127 TYR A O 1
ATOM 1036 N N . VAL A 1 128 ? 0.356 7.545 2.168 1.00 91.75 128 VAL A N 1
ATOM 1037 C CA . VAL A 1 128 ? 0.688 7.816 3.579 1.00 91.75 128 VAL A CA 1
ATOM 1038 C C . VAL A 1 128 ? -0.479 8.492 4.303 1.00 91.75 128 VAL A C 1
ATOM 1040 O O . VAL A 1 128 ? -0.821 8.101 5.426 1.00 91.75 128 VAL A O 1
ATOM 1043 N N . PHE A 1 129 ? -1.133 9.466 3.663 1.00 91.94 129 PHE A N 1
ATOM 1044 C CA . PHE A 1 129 ? -2.307 10.137 4.223 1.00 91.94 129 PHE A CA 1
ATOM 1045 C C . PHE A 1 129 ? -3.476 9.168 4.442 1.00 91.94 129 PHE A C 1
ATOM 1047 O O . PHE A 1 129 ? -4.102 9.172 5.508 1.00 91.94 129 PHE A O 1
ATOM 1054 N N . TYR A 1 130 ? -3.758 8.302 3.468 1.00 91.06 130 TYR A N 1
ATOM 1055 C CA . TYR A 1 130 ? -4.834 7.327 3.602 1.00 91.06 130 TYR A CA 1
ATOM 1056 C C . TYR A 1 130 ? -4.550 6.306 4.706 1.00 91.06 130 TYR A C 1
ATOM 1058 O O . TYR A 1 130 ? -5.429 6.009 5.519 1.00 91.06 130 TYR A O 1
ATOM 1066 N N . GLY A 1 131 ? -3.307 5.831 4.790 1.00 91.00 131 GLY A N 1
ATOM 1067 C CA . GLY A 1 131 ? -2.859 4.950 5.860 1.00 91.00 131 GLY A CA 1
ATOM 1068 C C . GLY A 1 131 ? -2.963 5.579 7.240 1.00 91.00 131 GLY A C 1
ATOM 1069 O O . GLY A 1 131 ? -3.438 4.942 8.180 1.00 91.00 131 GLY A O 1
ATOM 1070 N N . TYR A 1 132 ? -2.593 6.855 7.365 1.00 92.25 132 TYR A N 1
ATOM 1071 C CA . TYR A 1 132 ? -2.757 7.607 8.608 1.00 92.25 132 TYR A CA 1
ATOM 1072 C C . TYR A 1 132 ? -4.226 7.657 9.047 1.00 92.25 132 TYR A C 1
ATOM 1074 O O . TYR A 1 132 ? -4.538 7.370 10.206 1.00 92.25 132 TYR A O 1
ATOM 1082 N N . ALA A 1 133 ? -5.142 7.949 8.119 1.00 90.00 133 ALA A N 1
ATOM 1083 C CA . ALA A 1 133 ? -6.573 7.957 8.406 1.00 90.00 133 ALA A CA 1
ATOM 1084 C C . ALA A 1 133 ? -7.078 6.572 8.843 1.00 90.00 133 ALA A C 1
ATOM 1086 O O . ALA A 1 133 ? -7.762 6.475 9.862 1.00 90.00 133 ALA A O 1
ATOM 1087 N N . ILE A 1 134 ? -6.707 5.497 8.136 1.00 88.56 134 ILE A N 1
ATOM 1088 C CA . ILE A 1 134 ? -7.072 4.124 8.524 1.00 88.56 134 ILE A CA 1
ATOM 1089 C C . ILE A 1 134 ? -6.564 3.791 9.922 1.00 88.56 134 ILE A C 1
ATOM 1091 O O . ILE A 1 134 ? -7.318 3.250 10.730 1.00 88.56 134 ILE A O 1
ATOM 1095 N N . LEU A 1 135 ? -5.312 4.128 10.232 1.00 90.06 135 LEU A N 1
ATOM 1096 C CA . LEU A 1 135 ? -4.710 3.784 11.514 1.00 90.06 135 LEU A CA 1
ATOM 1097 C C . LEU A 1 135 ? -5.313 4.590 12.675 1.00 90.06 135 LEU A C 1
ATOM 1099 O O . LEU A 1 135 ? -5.548 4.018 13.740 1.00 90.06 135 LEU A O 1
ATOM 1103 N N . ILE A 1 136 ? -5.667 5.865 12.484 1.00 89.50 136 ILE A N 1
ATOM 1104 C CA . ILE A 1 136 ? -6.448 6.609 13.492 1.00 89.50 136 ILE A CA 1
ATOM 1105 C C . ILE A 1 136 ? -7.797 5.932 13.713 1.00 89.50 136 ILE A C 1
ATOM 1107 O O . ILE A 1 136 ? -8.205 5.698 14.851 1.00 89.50 136 ILE A O 1
ATOM 1111 N N . HIS A 1 137 ? -8.476 5.569 12.625 1.00 82.94 137 HIS A N 1
ATOM 1112 C CA . HIS A 1 137 ? -9.737 4.838 12.702 1.00 82.94 137 HIS A CA 1
ATOM 1113 C C . HIS A 1 137 ? -9.578 3.444 13.320 1.00 82.94 137 HIS A C 1
ATOM 1115 O O . HIS A 1 137 ? -10.545 2.912 13.860 1.00 82.94 137 HIS A O 1
ATOM 1121 N N . SER A 1 138 ? -8.361 2.889 13.315 1.00 81.75 138 SER A N 1
ATOM 1122 C CA . SER A 1 138 ? -8.005 1.651 14.007 1.00 81.75 138 SER A CA 1
ATOM 1123 C C . SER A 1 138 ? -7.829 1.797 15.537 1.00 81.75 138 SER A C 1
ATOM 1125 O O . SER A 1 138 ? -7.444 0.852 16.231 1.00 81.75 138 SER A O 1
ATOM 1127 N N . GLY A 1 139 ? -8.075 2.995 16.076 1.00 84.38 139 GLY A N 1
ATOM 1128 C CA . GLY A 1 139 ? -7.908 3.315 17.495 1.00 84.38 139 GLY A CA 1
ATOM 1129 C C . GLY A 1 139 ? -6.460 3.597 17.902 1.00 84.38 139 GLY A C 1
ATOM 1130 O O . GLY A 1 139 ? -6.148 3.604 19.091 1.00 84.38 139 GLY A O 1
ATOM 1131 N N . TRP A 1 140 ? -5.545 3.797 16.947 1.00 89.62 140 TRP A N 1
ATOM 1132 C CA . TRP A 1 140 ? -4.153 4.116 17.262 1.00 89.62 140 TRP A CA 1
ATOM 1133 C C . TRP A 1 140 ? -3.967 5.613 17.513 1.00 89.62 140 TRP A C 1
ATOM 1135 O O . TRP A 1 140 ? -4.580 6.457 16.863 1.00 89.62 140 TRP A O 1
ATOM 1145 N N . THR A 1 141 ? -3.067 5.950 18.437 1.00 92.38 141 THR A N 1
ATOM 1146 C CA . THR A 1 141 ? -2.674 7.340 18.694 1.00 92.38 141 THR A CA 1
ATOM 1147 C C . THR A 1 141 ? -1.771 7.865 17.579 1.00 92.38 141 THR A C 1
ATOM 1149 O O . THR A 1 141 ? -0.955 7.118 17.034 1.00 92.38 141 THR A O 1
ATOM 1152 N N . SER A 1 142 ? -1.841 9.164 17.273 1.00 91.19 142 SER A N 1
ATOM 1153 C CA . SER A 1 142 ? -1.011 9.793 16.231 1.00 91.19 142 SER A CA 1
ATOM 1154 C C . SER A 1 142 ? 0.485 9.521 16.413 1.00 91.19 142 SER A C 1
ATOM 1156 O O . SER A 1 142 ? 1.170 9.174 15.454 1.00 91.19 142 SER A O 1
ATOM 1158 N N . SER A 1 143 ? 0.990 9.573 17.649 1.00 92.75 143 SER A N 1
ATOM 1159 C CA . SER A 1 143 ? 2.399 9.281 17.945 1.00 92.75 143 SER A CA 1
ATOM 1160 C C . SER A 1 143 ? 2.780 7.837 17.631 1.00 92.75 143 SER A C 1
ATOM 1162 O O . SER A 1 143 ? 3.879 7.585 17.139 1.00 92.75 143 SER A O 1
ATOM 1164 N N . LYS A 1 144 ? 1.881 6.876 17.890 1.00 93.00 144 LYS A N 1
ATOM 1165 C CA . LYS A 1 144 ? 2.101 5.477 17.510 1.00 93.00 144 LYS A CA 1
ATOM 1166 C C . LYS A 1 144 ? 2.165 5.367 15.989 1.00 93.00 144 LYS A C 1
ATOM 1168 O O . LYS A 1 144 ? 3.114 4.799 15.469 1.00 93.00 144 LYS A O 1
ATOM 1173 N N . ILE A 1 145 ? 1.216 5.967 15.279 1.00 92.38 145 ILE A N 1
ATOM 1174 C CA . ILE A 1 145 ? 1.140 5.893 13.814 1.00 92.38 145 ILE A CA 1
ATOM 1175 C C . ILE A 1 145 ? 2.415 6.424 13.161 1.00 92.38 145 ILE A C 1
ATOM 1177 O O . ILE A 1 145 ? 3.013 5.726 12.347 1.00 92.38 145 ILE A O 1
ATOM 1181 N N . ILE A 1 146 ? 2.872 7.607 13.574 1.00 92.69 146 ILE A N 1
ATOM 1182 C CA . ILE A 1 146 ? 4.086 8.231 13.033 1.00 92.69 146 ILE A CA 1
ATOM 1183 C C . ILE A 1 146 ? 5.308 7.330 13.257 1.00 92.69 146 ILE A C 1
ATOM 1185 O O . ILE A 1 146 ? 6.085 7.109 12.332 1.00 92.69 146 ILE A O 1
ATOM 1189 N N . ARG A 1 147 ? 5.458 6.747 14.457 1.00 93.94 147 ARG A N 1
ATOM 1190 C CA . ARG A 1 147 ? 6.565 5.820 14.756 1.00 93.94 147 ARG A CA 1
ATOM 1191 C C . ARG A 1 147 ? 6.544 4.588 13.855 1.00 93.94 147 ARG A C 1
ATOM 1193 O O . ARG A 1 147 ? 7.593 4.191 13.360 1.00 93.94 147 ARG A O 1
ATOM 1200 N N . TYR A 1 148 ? 5.373 3.993 13.633 1.00 93.62 148 TYR A N 1
ATOM 1201 C CA . TYR A 1 148 ? 5.251 2.803 12.790 1.00 93.62 148 TYR A CA 1
ATOM 1202 C C . TYR A 1 148 ? 5.453 3.116 11.303 1.00 93.62 148 TYR A C 1
ATOM 1204 O O . TYR A 1 148 ? 6.131 2.351 10.630 1.00 93.62 148 TYR A O 1
ATOM 1212 N N . GLN A 1 149 ? 4.953 4.246 10.795 1.00 92.50 149 GLN A N 1
ATOM 1213 C CA . GLN A 1 149 ? 5.200 4.663 9.406 1.00 92.50 149 GLN A CA 1
ATOM 1214 C C . GLN A 1 149 ? 6.678 4.981 9.144 1.00 92.50 149 GLN A C 1
ATOM 1216 O O . GLN A 1 149 ? 7.206 4.691 8.069 1.00 92.50 149 GLN A O 1
ATOM 1221 N N . LEU A 1 150 ? 7.358 5.553 10.140 1.00 92.81 150 LEU A N 1
ATOM 1222 C CA . LEU A 1 150 ? 8.799 5.764 10.101 1.00 92.81 150 LEU A CA 1
ATOM 1223 C C . LEU A 1 150 ? 9.539 4.418 10.117 1.00 92.81 150 LEU A C 1
ATOM 1225 O O . LEU A 1 150 ? 10.423 4.210 9.292 1.00 92.81 150 LEU A O 1
ATOM 1229 N N . LEU A 1 151 ? 9.126 3.468 10.964 1.00 94.31 151 LEU A N 1
ATOM 1230 C CA . LEU A 1 151 ? 9.695 2.116 11.006 1.00 94.31 151 LEU A CA 1
ATOM 1231 C C . LEU A 1 151 ? 9.548 1.375 9.665 1.00 94.31 151 LEU A C 1
ATOM 1233 O O . LEU A 1 151 ? 10.521 0.801 9.180 1.00 94.31 151 LEU A O 1
ATOM 1237 N N . THR A 1 152 ? 8.367 1.406 9.037 1.00 93.88 152 THR A N 1
ATOM 1238 C CA . THR A 1 152 ? 8.167 0.780 7.717 1.00 93.88 152 THR A CA 1
ATOM 1239 C C . THR A 1 152 ? 9.002 1.464 6.637 1.00 93.88 152 THR A C 1
ATOM 1241 O O . THR A 1 152 ? 9.490 0.788 5.733 1.00 93.88 152 THR A O 1
ATOM 1244 N N . GLY A 1 153 ? 9.234 2.777 6.750 1.00 92.69 153 GLY A N 1
ATOM 1245 C CA . GLY A 1 153 ? 10.199 3.505 5.923 1.00 92.69 153 GLY A CA 1
ATOM 1246 C C . GLY A 1 153 ? 11.632 2.996 6.107 1.00 92.69 153 GLY A C 1
ATOM 1247 O O . GLY A 1 153 ? 12.281 2.649 5.127 1.00 92.69 153 GLY A O 1
ATOM 1248 N N . PHE A 1 154 ? 12.102 2.864 7.352 1.00 93.81 154 PHE A N 1
ATOM 1249 C CA . PHE A 1 154 ? 13.441 2.340 7.654 1.00 93.81 154 PHE A CA 1
ATOM 1250 C C . PHE A 1 154 ? 13.658 0.921 7.124 1.00 93.81 154 PHE A C 1
ATOM 1252 O O . PHE A 1 154 ? 14.686 0.656 6.501 1.00 93.81 154 PHE A O 1
ATOM 1259 N N . ILE A 1 155 ? 12.684 0.028 7.326 1.00 94.69 155 ILE A N 1
ATOM 1260 C CA . ILE A 1 155 ? 12.725 -1.339 6.786 1.00 94.69 155 ILE A CA 1
ATOM 1261 C C . ILE A 1 155 ? 12.900 -1.290 5.263 1.00 94.69 155 ILE A C 1
ATOM 1263 O O . ILE A 1 155 ? 13.779 -1.953 4.718 1.00 94.69 155 ILE A O 1
ATOM 1267 N N . ASN A 1 156 ? 12.123 -0.451 4.578 1.00 93.62 156 ASN A N 1
ATOM 1268 C CA . ASN A 1 156 ? 12.201 -0.325 3.126 1.00 93.62 156 ASN A CA 1
ATOM 1269 C C . ASN A 1 156 ? 13.508 0.290 2.626 1.00 93.62 156 ASN A C 1
ATOM 1271 O O . ASN A 1 156 ? 14.006 -0.142 1.591 1.00 93.62 156 ASN A O 1
ATOM 1275 N N . SER A 1 157 ? 14.097 1.238 3.356 1.00 91.81 157 SER A N 1
ATOM 1276 C CA . SER A 1 157 ? 15.424 1.770 3.027 1.00 91.81 157 SER A CA 1
ATOM 1277 C C . SER A 1 157 ? 16.504 0.688 3.097 1.00 91.81 157 SER A C 1
ATOM 1279 O O . SER A 1 157 ? 17.388 0.652 2.243 1.00 91.81 157 SER A O 1
ATOM 1281 N N . ILE A 1 158 ? 16.419 -0.224 4.074 1.00 93.56 158 ILE A N 1
ATOM 1282 C CA . ILE A 1 158 ? 17.339 -1.367 4.192 1.00 93.56 158 ILE A CA 1
ATOM 1283 C C . ILE A 1 158 ? 17.139 -2.342 3.025 1.00 93.56 158 ILE A C 1
ATOM 1285 O O . ILE A 1 158 ? 18.120 -2.742 2.398 1.00 93.56 158 ILE A O 1
ATOM 1289 N N . LEU A 1 159 ? 15.888 -2.690 2.700 1.00 91.69 159 LEU A N 1
ATOM 1290 C CA . LEU A 1 159 ? 15.572 -3.556 1.555 1.00 91.69 159 LEU A CA 1
ATOM 1291 C C . LEU A 1 159 ? 16.073 -2.946 0.239 1.00 91.69 159 LEU A C 1
ATOM 1293 O O . LEU A 1 159 ? 16.706 -3.633 -0.557 1.00 91.69 159 LEU A O 1
ATOM 1297 N N . PHE A 1 160 ? 15.852 -1.647 0.038 1.00 89.06 160 PHE A N 1
ATOM 1298 C CA . PHE A 1 160 ? 16.317 -0.941 -1.151 1.00 89.06 160 PHE A CA 1
ATOM 1299 C C . PHE A 1 160 ? 17.843 -0.918 -1.254 1.00 89.06 160 PHE A C 1
ATOM 1301 O O . PHE A 1 160 ? 18.392 -1.142 -2.331 1.00 89.06 160 PHE A O 1
ATOM 1308 N N . TRP A 1 161 ? 18.544 -0.686 -0.140 1.00 89.44 161 TRP A N 1
ATOM 1309 C CA . TRP A 1 161 ? 20.004 -0.748 -0.114 1.00 89.44 161 TRP A CA 1
ATOM 1310 C C . TRP A 1 161 ? 20.519 -2.147 -0.472 1.00 89.44 161 TRP A C 1
ATOM 1312 O O . TRP A 1 161 ? 21.461 -2.271 -1.254 1.00 89.44 161 TRP A O 1
ATOM 1322 N N . PHE A 1 162 ? 19.874 -3.198 0.038 1.00 88.56 162 PHE A N 1
ATOM 1323 C CA . PHE A 1 162 ? 20.207 -4.576 -0.319 1.00 88.56 162 PHE A CA 1
ATOM 1324 C C . PHE A 1 162 ? 19.989 -4.840 -1.818 1.00 88.56 162 PHE A C 1
ATOM 1326 O O . PHE A 1 162 ? 20.898 -5.316 -2.497 1.00 88.56 162 PHE A O 1
ATOM 1333 N N . ASP A 1 163 ? 18.842 -4.443 -2.369 1.00 85.75 163 ASP A N 1
ATOM 1334 C CA . ASP A 1 163 ? 18.550 -4.578 -3.803 1.00 85.75 163 ASP A CA 1
ATOM 1335 C C . ASP A 1 163 ? 19.515 -3.775 -4.689 1.00 85.75 163 ASP A C 1
ATOM 1337 O O . ASP A 1 163 ? 19.844 -4.195 -5.805 1.00 85.75 163 ASP A O 1
ATOM 1341 N N . PHE A 1 164 ? 19.996 -2.629 -4.201 1.00 84.94 164 PHE A N 1
ATOM 1342 C CA . PHE A 1 164 ? 21.006 -1.821 -4.880 1.00 84.94 164 PHE A CA 1
ATOM 1343 C C . PHE A 1 164 ? 22.368 -2.525 -4.938 1.00 84.94 164 PHE A C 1
ATOM 1345 O O . PHE A 1 164 ? 23.055 -2.441 -5.955 1.00 84.94 164 PHE A O 1
ATOM 1352 N N . GLN A 1 165 ? 22.761 -3.268 -3.900 1.00 86.38 165 GLN A N 1
ATOM 1353 C CA . GLN A 1 165 ? 24.013 -4.038 -3.932 1.00 86.38 165 GLN A CA 1
ATOM 1354 C C . GLN A 1 165 ? 23.979 -5.150 -4.988 1.00 86.38 165 GLN A C 1
ATOM 1356 O O . GLN A 1 165 ? 24.967 -5.395 -5.678 1.00 86.38 165 GLN A O 1
ATOM 1361 N N . PHE A 1 166 ? 22.818 -5.771 -5.201 1.00 80.75 166 PHE A N 1
ATOM 1362 C CA . PHE A 1 166 ? 22.620 -6.793 -6.235 1.00 80.75 166 PHE A CA 1
ATOM 1363 C C . PHE A 1 166 ? 22.288 -6.205 -7.615 1.00 80.75 166 PHE A C 1
ATOM 1365 O O . PHE A 1 166 ? 21.677 -6.872 -8.460 1.00 80.75 166 PHE A O 1
ATOM 1372 N N . SER A 1 167 ? 22.703 -4.959 -7.880 1.00 68.00 167 SER A N 1
ATOM 1373 C CA . SER A 1 167 ? 22.217 -4.210 -9.038 1.00 68.00 167 SER A CA 1
ATOM 1374 C C . SER A 1 167 ? 22.608 -4.764 -10.409 1.00 68.00 167 SER A C 1
ATOM 1376 O O . SER A 1 167 ? 21.992 -4.416 -11.419 1.00 68.00 167 SER A O 1
ATOM 1378 N N . SER A 1 168 ? 23.545 -5.705 -10.469 1.00 71.38 168 SER A N 1
ATOM 1379 C CA . SER A 1 168 ? 23.864 -6.436 -11.697 1.00 71.38 168 SER A CA 1
ATOM 1380 C C . SER A 1 168 ? 22.699 -7.296 -12.218 1.00 71.38 168 SER A C 1
ATOM 1382 O O . SER A 1 168 ? 22.588 -7.510 -13.425 1.00 71.38 168 SER A O 1
ATOM 1384 N N . ASN A 1 169 ? 21.775 -7.741 -11.356 1.00 80.38 169 ASN A N 1
ATOM 1385 C CA . ASN A 1 169 ? 20.725 -8.700 -11.717 1.00 80.38 169 ASN A CA 1
ATOM 1386 C C . ASN A 1 169 ? 19.371 -8.033 -12.020 1.00 80.38 169 ASN A C 1
ATOM 1388 O O . ASN A 1 169 ? 18.400 -8.164 -11.273 1.00 80.38 169 ASN A O 1
ATOM 1392 N N . ILE A 1 170 ? 19.269 -7.359 -13.171 1.00 79.56 170 ILE A N 1
ATOM 1393 C CA . ILE A 1 170 ? 18.020 -6.718 -13.639 1.00 79.56 170 ILE A CA 1
ATOM 1394 C C . ILE A 1 170 ? 16.855 -7.721 -13.736 1.00 79.56 170 ILE A C 1
ATOM 1396 O O . ILE A 1 170 ? 15.747 -7.408 -13.301 1.00 79.56 170 ILE A O 1
ATOM 1400 N N . LYS A 1 171 ? 17.112 -8.946 -14.221 1.00 81.88 171 LYS A N 1
ATOM 1401 C CA . LYS A 1 171 ? 16.097 -10.013 -14.322 1.00 81.88 171 LYS A CA 1
ATOM 1402 C C . LYS A 1 171 ? 15.505 -10.394 -12.963 1.00 81.88 171 LYS A C 1
ATOM 1404 O O . LYS A 1 171 ? 14.300 -10.588 -12.855 1.00 81.88 171 LYS A O 1
ATOM 1409 N N . LEU A 1 172 ? 16.342 -10.479 -11.925 1.00 84.06 172 LEU A N 1
ATOM 1410 C CA . LEU A 1 172 ? 15.893 -10.827 -10.577 1.00 84.06 172 LEU A CA 1
ATOM 1411 C C . LEU A 1 172 ? 14.943 -9.756 -10.038 1.00 84.06 172 LEU A C 1
ATOM 1413 O O . LEU A 1 172 ? 13.873 -10.095 -9.549 1.00 84.06 172 LEU A O 1
ATOM 1417 N N . ARG A 1 173 ? 15.272 -8.472 -10.204 1.00 83.75 173 ARG A N 1
ATOM 1418 C CA . ARG A 1 173 ? 14.403 -7.373 -9.753 1.00 83.75 173 ARG A CA 1
ATOM 1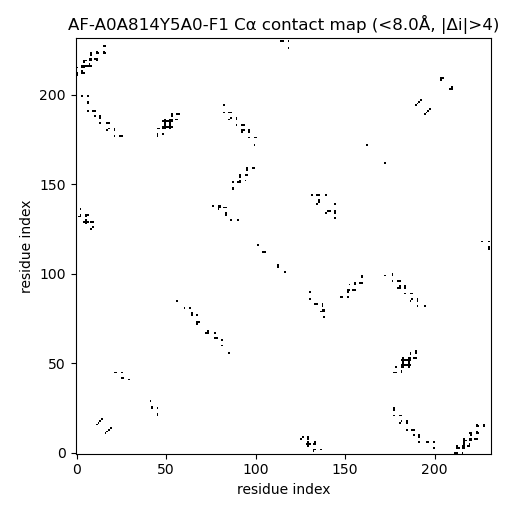419 C C . ARG A 1 173 ? 13.063 -7.328 -10.470 1.00 83.75 173 ARG A C 1
ATOM 1421 O O . ARG A 1 173 ? 12.043 -7.169 -9.810 1.00 83.75 173 ARG A O 1
ATOM 1428 N N . LEU A 1 174 ? 13.057 -7.497 -11.794 1.00 84.81 174 LEU A N 1
ATOM 1429 C CA . LEU A 1 174 ? 11.807 -7.577 -12.556 1.00 84.81 174 LEU A CA 1
ATOM 1430 C C . LEU A 1 174 ? 10.938 -8.736 -12.057 1.00 84.81 174 LEU A C 1
ATOM 1432 O O . LEU A 1 174 ? 9.744 -8.545 -11.843 1.00 84.81 174 LEU A O 1
ATOM 1436 N N . ARG A 1 175 ? 11.549 -9.892 -11.763 1.00 86.88 175 ARG A N 1
ATOM 1437 C CA . ARG A 1 175 ? 10.853 -11.045 -11.181 1.00 86.88 175 ARG A CA 1
ATOM 1438 C C . ARG A 1 175 ? 10.292 -10.755 -9.787 1.00 86.88 175 ARG A C 1
ATOM 1440 O O . ARG A 1 175 ? 9.159 -11.129 -9.506 1.00 86.88 175 ARG A O 1
ATOM 1447 N N . LEU A 1 176 ? 11.046 -10.080 -8.916 1.00 89.25 176 LEU A N 1
ATOM 1448 C CA . LEU A 1 176 ? 10.544 -9.673 -7.596 1.00 89.25 176 LEU A CA 1
ATOM 1449 C C . LEU A 1 176 ? 9.372 -8.697 -7.732 1.00 89.25 176 LEU A C 1
ATOM 1451 O O . LEU A 1 176 ? 8.356 -8.872 -7.065 1.00 89.25 176 LEU A O 1
ATOM 1455 N N . TYR A 1 177 ? 9.472 -7.719 -8.633 1.00 90.25 177 TYR A N 1
ATOM 1456 C CA . TYR A 1 177 ? 8.394 -6.766 -8.887 1.00 90.25 177 TYR A CA 1
ATOM 1457 C C . TYR A 1 177 ? 7.133 -7.460 -9.429 1.00 90.25 177 TYR A C 1
ATOM 1459 O O . TYR A 1 177 ? 6.040 -7.209 -8.923 1.00 90.25 177 TYR A O 1
ATOM 1467 N N . GLN A 1 178 ? 7.293 -8.406 -10.363 1.00 90.38 178 GLN A N 1
ATOM 1468 C CA . GLN A 1 178 ? 6.220 -9.272 -10.868 1.00 90.38 178 GLN A CA 1
ATOM 1469 C C . GLN A 1 178 ? 5.550 -10.090 -9.764 1.00 90.38 178 GLN A C 1
ATOM 1471 O O . GLN A 1 178 ? 4.343 -10.257 -9.805 1.00 90.38 178 GLN A O 1
ATOM 1476 N N . ILE A 1 179 ? 6.286 -10.569 -8.762 1.00 92.12 179 ILE A N 1
ATOM 1477 C CA . ILE A 1 179 ? 5.713 -11.375 -7.673 1.00 92.12 179 ILE A CA 1
ATOM 1478 C C . ILE A 1 179 ? 5.035 -10.490 -6.618 1.00 92.12 179 ILE A C 1
ATOM 1480 O O . ILE A 1 179 ? 3.900 -10.745 -6.219 1.00 92.12 179 ILE A O 1
ATOM 1484 N N . PHE A 1 180 ? 5.716 -9.449 -6.136 1.00 94.56 180 PHE A N 1
ATOM 1485 C CA . PHE A 1 180 ? 5.247 -8.680 -4.981 1.00 94.56 180 PHE A CA 1
ATOM 1486 C C . PHE A 1 180 ? 4.123 -7.699 -5.311 1.00 94.56 180 PHE A C 1
ATOM 1488 O O . PHE A 1 180 ? 3.253 -7.487 -4.465 1.00 94.56 180 PHE A O 1
ATOM 1495 N N . LEU A 1 181 ? 4.096 -7.125 -6.519 1.00 94.75 181 LEU A N 1
ATOM 1496 C CA . LEU A 1 181 ? 3.038 -6.196 -6.927 1.00 94.75 181 LEU A CA 1
ATOM 1497 C C . LEU A 1 181 ? 1.631 -6.839 -6.923 1.00 94.75 181 LEU A C 1
ATOM 1499 O O . LEU A 1 181 ? 0.748 -6.290 -6.261 1.00 94.75 181 LEU A O 1
ATOM 1503 N N . PRO A 1 182 ? 1.378 -8.000 -7.563 1.00 95.12 182 PRO A N 1
ATOM 1504 C CA . PRO A 1 182 ? 0.075 -8.665 -7.484 1.00 95.12 182 PRO A CA 1
ATOM 1505 C C . PRO A 1 182 ? -0.283 -9.119 -6.068 1.00 95.12 182 PRO A C 1
ATOM 1507 O O . PRO A 1 182 ? -1.444 -9.010 -5.680 1.00 95.12 182 PRO A O 1
ATOM 1510 N N . ILE A 1 183 ? 0.688 -9.577 -5.269 1.00 96.81 183 ILE A N 1
ATOM 1511 C CA . ILE A 1 183 ? 0.440 -9.939 -3.863 1.00 96.81 183 ILE A CA 1
ATOM 1512 C C . ILE A 1 183 ? -0.045 -8.713 -3.075 1.00 96.81 183 ILE A C 1
ATOM 1514 O O . ILE A 1 183 ? -1.050 -8.799 -2.366 1.00 96.81 183 ILE A O 1
ATOM 1518 N N . LEU A 1 184 ? 0.619 -7.562 -3.235 1.00 97.38 184 LEU A N 1
ATOM 1519 C CA . LEU A 1 184 ? 0.200 -6.286 -2.649 1.00 97.38 184 LEU A CA 1
ATOM 1520 C C . LEU A 1 184 ? -1.222 -5.912 -3.079 1.00 97.38 184 LEU A C 1
ATOM 1522 O O . LEU A 1 184 ? -2.041 -5.548 -2.234 1.00 97.38 184 LEU A O 1
ATOM 1526 N N . VAL A 1 185 ? -1.528 -6.027 -4.374 1.00 97.06 185 VAL A N 1
ATOM 1527 C CA . VAL A 1 185 ? -2.874 -5.779 -4.905 1.00 97.06 185 VAL A CA 1
ATOM 1528 C C . VAL A 1 185 ? -3.898 -6.692 -4.236 1.00 97.06 185 VAL A C 1
ATOM 1530 O O . VAL A 1 185 ? -4.932 -6.205 -3.794 1.00 97.06 185 VAL A O 1
ATOM 1533 N N . GLY A 1 186 ? -3.601 -7.982 -4.079 1.00 97.12 186 GLY A N 1
ATOM 1534 C CA . GLY A 1 186 ? -4.472 -8.923 -3.373 1.00 97.12 186 GLY A CA 1
ATOM 1535 C C . GLY A 1 186 ? -4.743 -8.528 -1.919 1.00 97.12 186 GLY A C 1
ATOM 1536 O O . GLY A 1 186 ? -5.894 -8.529 -1.477 1.00 97.12 186 GLY A O 1
ATOM 1537 N N . ILE A 1 187 ? -3.704 -8.125 -1.184 1.00 97.25 187 ILE A N 1
ATOM 1538 C CA . ILE A 1 187 ? -3.834 -7.659 0.206 1.00 97.25 187 ILE A CA 1
ATOM 1539 C C . ILE A 1 187 ? -4.695 -6.395 0.282 1.00 97.25 187 ILE A C 1
ATOM 1541 O O . ILE A 1 187 ? -5.604 -6.299 1.109 1.00 97.25 187 ILE A O 1
ATOM 1545 N N . LEU A 1 188 ? -4.445 -5.424 -0.597 1.00 95.81 188 LEU A N 1
ATOM 1546 C CA . LEU A 1 188 ? -5.195 -4.174 -0.604 1.00 95.81 188 LEU A CA 1
ATOM 1547 C C . LEU A 1 188 ? -6.637 -4.350 -1.100 1.00 95.81 188 LEU A C 1
ATOM 1549 O O . LEU A 1 188 ? -7.517 -3.645 -0.604 1.00 95.81 188 LEU A O 1
ATOM 1553 N N . ILE A 1 189 ? -6.912 -5.293 -2.011 1.00 96.38 189 ILE A N 1
ATOM 1554 C CA . ILE A 1 189 ? -8.283 -5.690 -2.373 1.00 96.38 189 ILE A CA 1
ATOM 1555 C C . ILE A 1 189 ? -8.995 -6.203 -1.126 1.00 96.38 189 ILE A C 1
ATOM 1557 O O . ILE A 1 189 ? -10.058 -5.687 -0.797 1.00 96.38 189 ILE A O 1
ATOM 1561 N N . TYR A 1 190 ? -8.387 -7.142 -0.393 1.00 95.69 190 TYR A N 1
ATOM 1562 C CA . TYR A 1 190 ? -8.970 -7.690 0.832 1.00 95.69 190 TYR A CA 1
ATOM 1563 C C . TYR A 1 190 ? -9.263 -6.595 1.870 1.00 95.69 190 TYR A C 1
ATOM 1565 O O . TYR A 1 190 ? -10.376 -6.513 2.391 1.00 95.69 190 TYR A O 1
ATOM 1573 N N . ILE A 1 191 ? -8.304 -5.698 2.129 1.00 93.94 191 ILE A N 1
ATOM 1574 C CA . ILE A 1 191 ? -8.502 -4.542 3.019 1.00 93.94 191 ILE A CA 1
ATOM 1575 C C . ILE A 1 191 ? -9.662 -3.664 2.516 1.00 93.94 191 ILE A C 1
ATOM 1577 O O . ILE A 1 191 ? -10.539 -3.280 3.295 1.00 93.94 191 ILE A O 1
ATOM 1581 N N . SER A 1 192 ? -9.700 -3.374 1.216 1.00 91.75 192 SER A N 1
ATOM 1582 C CA . SER A 1 192 ? -10.703 -2.490 0.616 1.00 91.75 192 SER A CA 1
ATOM 1583 C C . SER A 1 192 ? -12.114 -3.075 0.685 1.00 91.75 192 SER A C 1
ATOM 1585 O O . SER A 1 192 ? -13.056 -2.370 1.049 1.00 91.75 192 SER A O 1
ATOM 1587 N N . THR A 1 193 ? -12.277 -4.363 0.386 1.00 91.75 193 THR A N 1
ATOM 1588 C CA . THR A 1 193 ? -13.596 -5.006 0.307 1.00 91.75 193 THR A CA 1
ATOM 1589 C C . THR A 1 193 ? -14.105 -5.494 1.657 1.00 91.75 193 THR A C 1
ATOM 1591 O O . THR A 1 193 ? -15.299 -5.391 1.917 1.00 91.75 193 THR A O 1
AT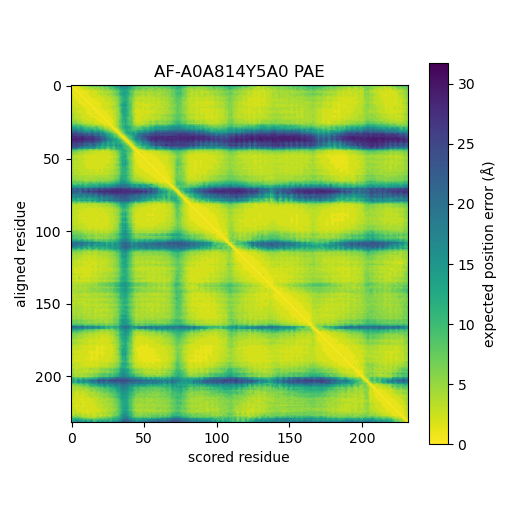OM 1594 N N . VAL A 1 194 ? -13.233 -6.013 2.525 1.00 91.06 194 VAL A N 1
ATOM 1595 C CA . VAL A 1 194 ? -13.643 -6.621 3.806 1.00 91.06 194 VAL A CA 1
ATOM 1596 C C . VAL A 1 194 ? -13.682 -5.596 4.936 1.00 91.06 194 VAL A C 1
ATOM 1598 O O . VAL A 1 194 ? -14.554 -5.667 5.796 1.00 91.06 194 VAL A O 1
ATOM 1601 N N . HIS A 1 195 ? -12.770 -4.620 4.944 1.00 87.88 195 HIS A N 1
ATOM 1602 C CA . HIS A 1 195 ? -12.638 -3.694 6.075 1.00 87.88 195 HIS A CA 1
ATOM 1603 C C . HIS A 1 195 ? -13.108 -2.280 5.777 1.00 87.88 195 HIS A C 1
ATOM 1605 O O . HIS A 1 195 ? -13.648 -1.627 6.669 1.00 87.88 195 HIS A O 1
ATOM 1611 N N . ILE A 1 196 ? -12.880 -1.782 4.564 1.00 86.19 196 ILE A N 1
ATOM 1612 C CA . ILE A 1 196 ? -13.166 -0.387 4.220 1.00 86.19 196 ILE A CA 1
ATOM 1613 C C . ILE A 1 196 ? -14.607 -0.228 3.725 1.00 86.19 196 ILE A C 1
ATOM 1615 O O . ILE A 1 196 ? -15.360 0.564 4.295 1.00 86.19 196 ILE A O 1
ATOM 1619 N N . MET A 1 197 ? -15.015 -0.985 2.701 1.00 85.12 197 MET A N 1
ATOM 1620 C CA . MET A 1 197 ? -16.331 -0.825 2.072 1.00 85.12 197 MET A CA 1
ATOM 1621 C C . MET A 1 197 ? -17.506 -1.009 3.055 1.00 85.12 197 MET A C 1
ATOM 1623 O O . MET A 1 197 ? -18.372 -0.131 3.084 1.00 85.12 197 MET A O 1
ATOM 1627 N N . PRO A 1 198 ? -17.541 -2.042 3.925 1.00 84.38 198 PRO A N 1
ATOM 1628 C CA . PRO A 1 198 ? -18.653 -2.223 4.863 1.00 84.38 198 PRO A CA 1
ATOM 1629 C C . PRO A 1 198 ? -18.789 -1.051 5.844 1.00 84.38 198 PRO A C 1
ATOM 1631 O O . PRO A 1 198 ? -19.890 -0.571 6.108 1.00 84.38 198 PRO A O 1
ATOM 1634 N N . LYS A 1 199 ? -17.664 -0.491 6.303 1.00 76.19 199 LYS A N 1
ATOM 1635 C CA . LYS A 1 199 ? -17.647 0.645 7.242 1.00 76.19 199 LYS A CA 1
ATOM 1636 C C . LYS A 1 199 ? -18.148 1.948 6.628 1.00 76.19 199 LYS A C 1
ATOM 1638 O O . LYS A 1 199 ? -18.661 2.812 7.346 1.00 76.19 199 LYS A O 1
ATOM 1643 N N . VAL A 1 200 ? -17.988 2.122 5.315 1.00 78.06 200 VAL A N 1
ATOM 1644 C CA . VAL A 1 200 ? -18.573 3.266 4.599 1.00 78.06 200 VAL A CA 1
ATOM 1645 C C . VAL A 1 200 ? -20.105 3.178 4.615 1.00 78.06 200 VAL A C 1
ATOM 1647 O O . VAL A 1 200 ? -20.755 4.221 4.682 1.00 78.06 200 VAL A O 1
ATOM 1650 N N . ILE A 1 201 ? -20.661 1.961 4.625 1.00 79.44 201 ILE A N 1
ATOM 1651 C CA . ILE A 1 201 ? -22.104 1.683 4.579 1.00 79.44 201 ILE A CA 1
ATOM 1652 C C . ILE A 1 201 ? -22.757 1.773 5.969 1.00 79.44 201 ILE A C 1
ATOM 1654 O O . ILE A 1 201 ? -23.785 2.430 6.107 1.00 79.44 201 ILE A O 1
ATOM 1658 N N . GLU A 1 202 ? -22.168 1.168 7.008 1.00 72.50 202 GLU A N 1
ATOM 1659 C CA . GLU A 1 202 ? -22.762 1.080 8.365 1.00 72.50 202 GLU A CA 1
ATOM 1660 C C . GLU A 1 202 ? -22.990 2.441 9.044 1.00 72.50 202 GLU A C 1
ATOM 1662 O O . GLU A 1 202 ? -23.811 2.606 9.944 1.00 72.50 202 GLU A O 1
ATOM 1667 N N . ASN A 1 203 ? -22.252 3.449 8.603 1.00 64.62 203 ASN A N 1
ATOM 1668 C CA . ASN A 1 203 ? -22.224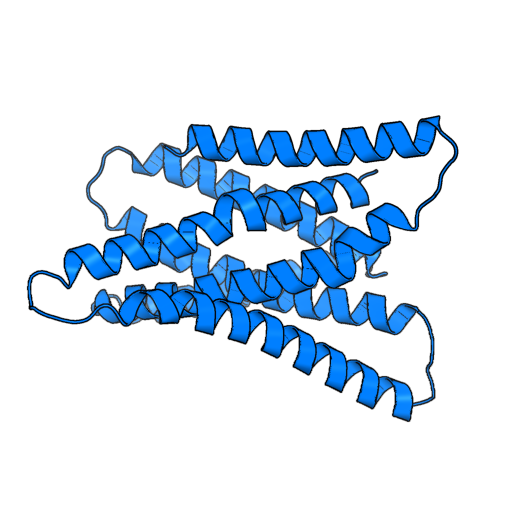 4.773 9.185 1.00 64.62 203 ASN A CA 1
ATOM 1669 C C . ASN A 1 203 ? -23.391 5.641 8.672 1.00 64.62 203 ASN A C 1
ATOM 1671 O O . ASN A 1 203 ? -23.176 6.537 7.847 1.00 64.62 203 ASN A O 1
ATOM 1675 N N . ILE A 1 204 ? -24.606 5.400 9.182 1.00 62.53 204 ILE A N 1
ATOM 1676 C CA . ILE A 1 204 ? -25.827 6.144 8.828 1.00 62.53 204 ILE A CA 1
ATOM 1677 C C . ILE A 1 204 ? -25.898 7.453 9.626 1.00 62.53 204 ILE A C 1
ATOM 1679 O O . ILE A 1 204 ? -26.081 7.473 10.839 1.00 62.53 204 ILE A O 1
ATOM 1683 N N . TYR A 1 205 ? -25.780 8.571 8.920 1.00 63.41 205 TYR A N 1
ATOM 1684 C CA . TYR A 1 205 ? -26.002 9.920 9.442 1.00 63.41 205 TYR A CA 1
ATOM 1685 C C . TYR A 1 205 ? -27.075 10.491 8.526 1.00 63.41 205 TYR A C 1
ATOM 1687 O O . TYR A 1 205 ? -26.879 10.423 7.317 1.00 63.41 205 TYR A O 1
ATOM 1695 N N . GLY A 1 206 ? -28.206 10.971 9.056 1.00 78.12 206 GLY A N 1
ATOM 1696 C 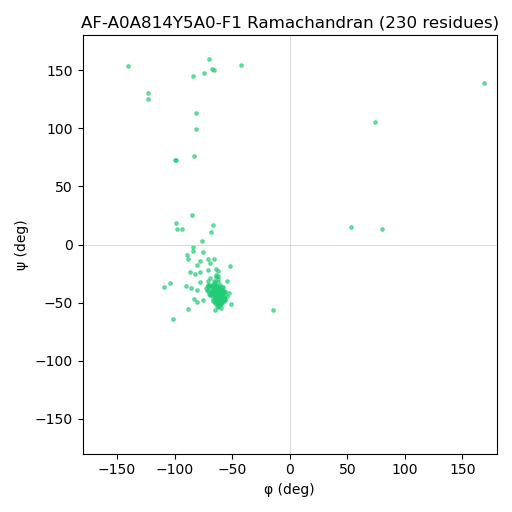CA . GLY A 1 206 ? -29.398 11.317 8.257 1.00 78.12 206 GLY A CA 1
ATOM 1697 C C . GLY A 1 206 ? -29.100 12.061 6.943 1.00 78.12 206 GLY A C 1
ATOM 1698 O O . GLY A 1 206 ? -28.082 12.732 6.858 1.00 78.12 206 GLY A O 1
ATOM 1699 N N . ILE A 1 207 ? -29.978 11.964 5.934 1.00 81.38 207 ILE A N 1
ATOM 1700 C CA . ILE A 1 207 ? -29.798 12.345 4.505 1.00 81.38 207 ILE A CA 1
ATOM 1701 C C . ILE A 1 207 ? -28.585 13.244 4.156 1.00 81.38 207 ILE A C 1
ATOM 1703 O O . ILE A 1 207 ? -27.751 12.856 3.338 1.00 81.38 207 ILE A O 1
ATOM 1707 N N . LYS A 1 208 ? -28.450 14.428 4.773 1.00 81.94 208 LYS A N 1
ATOM 1708 C CA . LYS A 1 208 ? -27.359 15.385 4.507 1.00 81.94 208 LYS A CA 1
ATOM 1709 C C . LYS A 1 208 ? -25.967 14.811 4.811 1.00 81.94 208 LYS A C 1
ATOM 1711 O O . LYS A 1 208 ? -25.025 15.055 4.061 1.00 81.94 208 LYS A O 1
ATOM 1716 N N . GLY A 1 209 ? -25.835 14.038 5.888 1.00 82.25 209 GLY A N 1
ATOM 1717 C CA . GLY A 1 209 ? -24.586 13.395 6.293 1.00 82.25 209 GLY A CA 1
ATOM 1718 C C . GLY A 1 209 ? -24.154 12.295 5.324 1.00 82.25 209 GLY A C 1
ATOM 1719 O O . GLY A 1 209 ? -22.981 12.243 4.951 1.00 82.25 209 GLY A O 1
ATOM 1720 N N . THR A 1 210 ? -25.096 11.466 4.866 1.00 83.88 210 THR A N 1
ATOM 1721 C CA . THR A 1 210 ? -24.838 10.440 3.843 1.00 83.88 210 THR A CA 1
ATOM 1722 C C . THR A 1 210 ? -24.397 11.062 2.519 1.00 83.88 210 THR A C 1
ATOM 1724 O O . THR A 1 210 ? -23.368 10.657 1.982 1.00 83.88 210 THR A O 1
ATOM 1727 N N . ILE A 1 211 ? -25.093 12.096 2.027 1.00 86.12 211 ILE A N 1
ATOM 1728 C CA . ILE A 1 211 ? -24.726 12.780 0.770 1.00 86.12 211 ILE A CA 1
ATOM 1729 C C . ILE A 1 211 ? -23.304 13.344 0.851 1.00 86.12 211 ILE A C 1
ATOM 1731 O O . ILE A 1 211 ? -22.484 13.118 -0.037 1.00 86.12 211 ILE A O 1
ATOM 1735 N N . LEU A 1 212 ? -22.974 14.035 1.945 1.00 86.12 212 LEU A N 1
ATOM 1736 C CA . LEU A 1 212 ? -21.656 14.644 2.112 1.00 86.12 212 LEU A CA 1
ATOM 1737 C C . LEU A 1 212 ? -20.533 13.597 2.167 1.00 86.12 212 LEU A C 1
ATOM 1739 O O . LEU A 1 212 ? -19.441 13.806 1.635 1.00 86.12 212 LEU A O 1
ATOM 1743 N N . LYS A 1 213 ? -20.808 12.440 2.769 1.00 83.06 213 LYS A N 1
ATOM 1744 C CA . LYS A 1 213 ? -19.888 11.301 2.821 1.00 83.06 213 LYS A CA 1
ATOM 1745 C C . LYS A 1 213 ? -19.662 10.648 1.464 1.00 83.06 213 LYS A C 1
ATOM 1747 O O . LYS A 1 213 ? -18.512 10.352 1.146 1.00 83.06 213 LYS A O 1
ATOM 1752 N N . VAL A 1 214 ? -20.726 10.449 0.687 1.00 87.25 214 VAL A N 1
ATOM 1753 C CA . VAL A 1 214 ? -20.637 9.921 -0.681 1.00 87.25 214 VAL A CA 1
ATOM 1754 C C . VAL A 1 214 ? -19.855 10.891 -1.562 1.00 87.25 214 VAL A C 1
ATOM 1756 O O . VAL A 1 214 ? -18.901 10.475 -2.209 1.00 87.25 214 VAL A O 1
ATOM 1759 N N . ASN A 1 215 ? -20.147 12.193 -1.498 1.00 89.38 215 ASN A N 1
ATOM 1760 C CA . ASN A 1 215 ? -19.393 13.201 -2.250 1.00 89.38 215 ASN A CA 1
ATOM 1761 C C . ASN A 1 215 ? -17.909 13.196 -1.878 1.00 89.38 215 ASN A C 1
ATOM 1763 O O . ASN A 1 215 ? -17.055 13.194 -2.756 1.00 89.38 215 ASN A O 1
ATOM 1767 N N . THR A 1 216 ? -17.588 13.126 -0.584 1.00 89.19 216 THR A N 1
ATOM 1768 C CA . THR A 1 216 ? -16.193 13.056 -0.119 1.00 89.19 216 THR A CA 1
ATOM 1769 C C . THR A 1 216 ? -15.472 11.813 -0.659 1.00 89.19 216 THR A C 1
ATOM 1771 O O . THR A 1 216 ? -14.303 11.890 -1.036 1.00 89.19 216 THR A O 1
ATOM 1774 N N . PHE A 1 217 ? -16.165 10.672 -0.711 1.00 89.25 217 PHE A N 1
ATOM 1775 C CA . PHE A 1 217 ? -15.641 9.433 -1.284 1.00 89.25 217 PHE A CA 1
ATOM 1776 C C . PHE A 1 217 ? -15.384 9.586 -2.791 1.00 89.25 217 PHE A C 1
ATOM 1778 O O . PHE A 1 217 ? -14.276 9.320 -3.251 1.00 89.25 217 PHE A O 1
ATOM 1785 N N . VAL A 1 218 ? -16.367 10.094 -3.545 1.00 90.62 218 VAL A N 1
ATOM 1786 C CA . VAL A 1 218 ? -16.274 10.310 -5.001 1.00 90.62 218 VAL A CA 1
ATOM 1787 C C . VAL A 1 218 ? -15.165 11.300 -5.356 1.00 90.62 218 VAL A C 1
ATOM 1789 O O . VAL A 1 218 ? -14.388 11.037 -6.268 1.00 90.62 218 VAL A O 1
ATOM 1792 N N . ILE A 1 219 ? -15.035 12.403 -4.613 1.00 91.75 219 ILE A N 1
ATOM 1793 C CA . ILE A 1 219 ? -13.955 13.382 -4.812 1.00 91.75 219 ILE A CA 1
ATOM 1794 C C . ILE A 1 219 ? -12.588 12.705 -4.675 1.00 91.75 219 ILE A C 1
ATOM 1796 O O . ILE A 1 219 ? -11.702 12.949 -5.490 1.00 91.75 219 ILE A O 1
ATOM 1800 N N . SER A 1 220 ? -12.416 11.825 -3.685 1.00 90.81 220 SER A N 1
ATOM 1801 C CA . SER A 1 220 ? -11.155 11.100 -3.514 1.00 90.81 220 SER A CA 1
ATOM 1802 C C . SER A 1 220 ? -10.847 10.172 -4.692 1.00 90.81 220 SER A C 1
ATOM 1804 O O . SER A 1 220 ? -9.720 10.156 -5.187 1.00 90.81 220 SER A O 1
ATOM 1806 N N . VAL A 1 221 ? -11.861 9.467 -5.205 1.00 91.75 221 VAL A N 1
ATOM 1807 C CA . VAL A 1 221 ? -11.728 8.625 -6.405 1.00 91.75 221 VAL A CA 1
ATOM 1808 C C . VAL A 1 221 ? -11.320 9.463 -7.621 1.00 91.75 221 VAL A C 1
ATOM 1810 O O . VAL A 1 221 ? -10.398 9.090 -8.345 1.00 91.75 221 VAL A O 1
ATOM 1813 N N . LEU A 1 222 ? -11.957 10.621 -7.826 1.00 92.12 222 LEU A N 1
ATOM 1814 C CA . LEU A 1 222 ? -11.658 11.519 -8.947 1.00 92.12 222 LEU A CA 1
ATOM 1815 C C . LEU A 1 222 ? -10.220 12.049 -8.911 1.00 92.12 222 LEU A C 1
ATOM 1817 O O . LEU A 1 222 ? -9.591 12.143 -9.963 1.00 92.12 222 LEU A O 1
ATOM 1821 N N . ILE A 1 223 ? -9.676 12.339 -7.724 1.00 90.44 223 ILE A N 1
ATOM 1822 C CA . ILE A 1 223 ? -8.272 12.756 -7.569 1.00 90.44 223 ILE A CA 1
ATOM 1823 C C . ILE A 1 223 ? -7.326 11.669 -8.094 1.00 90.44 223 ILE A C 1
ATOM 1825 O O . ILE A 1 223 ? -6.409 11.967 -8.859 1.00 90.44 223 ILE A O 1
ATOM 1829 N N . VAL A 1 224 ? -7.564 10.403 -7.739 1.00 89.25 224 VAL A N 1
ATOM 1830 C CA . VAL A 1 224 ? -6.723 9.284 -8.197 1.00 89.25 224 VAL A CA 1
ATOM 1831 C C . VAL A 1 224 ? -6.836 9.079 -9.710 1.00 89.25 224 VAL A C 1
ATOM 1833 O O . VAL A 1 224 ? -5.817 8.865 -10.373 1.00 89.25 224 VAL A O 1
ATOM 1836 N N . VAL A 1 225 ? -8.048 9.194 -10.270 1.00 90.56 225 VAL A N 1
ATOM 1837 C CA . VAL A 1 225 ? -8.285 9.120 -11.724 1.00 90.56 225 VAL A CA 1
ATOM 1838 C C . VAL A 1 225 ? -7.525 10.220 -12.459 1.00 90.56 225 VAL A C 1
ATOM 1840 O O . VAL A 1 225 ? -6.837 9.933 -13.440 1.00 90.56 225 VAL A O 1
ATOM 1843 N N . TYR A 1 226 ? -7.617 11.458 -11.973 1.00 89.88 226 TYR A N 1
ATOM 1844 C CA . TYR A 1 226 ? -6.938 12.605 -12.569 1.00 89.88 226 TYR A CA 1
ATOM 1845 C C . TYR A 1 226 ? -5.419 12.403 -12.589 1.00 89.88 226 TYR A C 1
ATOM 1847 O O . TYR A 1 226 ? -4.796 12.490 -13.645 1.00 89.88 226 TYR A O 1
ATOM 1855 N N . LEU A 1 227 ? -4.833 12.013 -11.452 1.00 87.06 227 LEU A N 1
ATOM 1856 C CA . LEU A 1 227 ? -3.396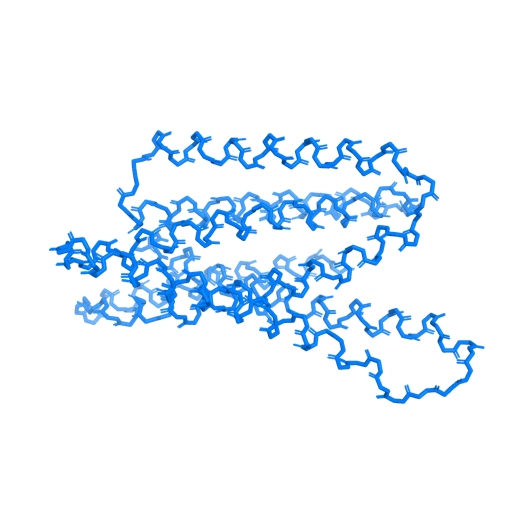 11.733 -11.365 1.00 87.06 227 LEU A CA 1
ATOM 1857 C C . LEU A 1 227 ? -2.958 10.604 -12.306 1.00 87.06 227 LEU A C 1
ATOM 1859 O O . LEU A 1 227 ? -1.863 10.658 -12.866 1.00 87.06 227 LEU A O 1
ATOM 1863 N N . LYS A 1 228 ? -3.812 9.593 -12.523 1.00 85.38 228 LYS A N 1
ATOM 1864 C CA . LYS A 1 228 ? -3.487 8.467 -13.409 1.00 85.38 228 LYS A CA 1
ATOM 1865 C C . LYS A 1 228 ? -3.456 8.894 -14.874 1.00 85.38 228 LYS A C 1
ATOM 1867 O O . LYS A 1 228 ? -2.633 8.378 -15.627 1.00 85.38 228 LYS A O 1
ATOM 1872 N N . GLN A 1 229 ? -4.324 9.823 -15.273 1.00 82.38 229 GLN A N 1
ATOM 1873 C CA . GLN A 1 229 ? -4.316 10.395 -16.621 1.00 82.38 229 GLN A CA 1
ATOM 1874 C C . GLN A 1 229 ? -3.071 11.251 -16.866 1.00 82.38 229 GLN A C 1
ATOM 1876 O O . GLN A 1 229 ? -2.519 11.195 -17.959 1.00 82.38 229 GLN A O 1
ATOM 1881 N N . SER A 1 230 ? -2.592 11.974 -15.850 1.00 73.75 230 SER A N 1
ATOM 1882 C CA . SER A 1 230 ? -1.372 12.787 -15.940 1.00 73.75 230 SER A CA 1
ATOM 1883 C C . SER A 1 230 ? -0.070 11.975 -16.005 1.00 73.75 230 SER A C 1
ATOM 1885 O O . SER A 1 230 ? 0.974 12.551 -16.285 1.00 73.75 230 SER A O 1
ATOM 1887 N N . ASN A 1 231 ? -0.113 10.666 -15.726 1.00 66.88 231 ASN A N 1
ATOM 1888 C CA . ASN A 1 231 ? 1.052 9.768 -15.714 1.00 66.88 231 ASN A CA 1
ATOM 1889 C C . ASN A 1 231 ? 1.228 8.958 -17.018 1.00 66.88 231 ASN A C 1
ATOM 1891 O O . ASN A 1 231 ? 1.928 7.945 -17.018 1.00 66.88 231 ASN A O 1
ATOM 1895 N N . LYS A 1 232 ? 0.524 9.335 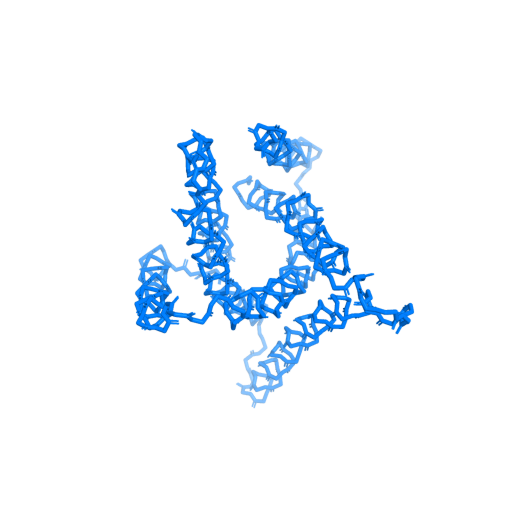-18.091 1.00 56.94 232 LYS A N 1
ATOM 1896 C CA . LYS A 1 232 ? 0.709 8.801 -19.449 1.00 56.94 232 LYS A CA 1
ATOM 1897 C C . LYS A 1 232 ? 1.562 9.761 -20.263 1.00 56.94 232 LYS A C 1
ATOM 1899 O O . LYS A 1 232 ? 2.387 9.247 -21.045 1.00 56.94 232 LYS A O 1
#

pLDDT: mean 83.98, std 12.92, range [39.78, 97.38]

Mean predicted aligned error: 7.08 Å

Foldseek 3Di:
DLLLLLLLLLVLCLPVPQLVVLQVLQVVVVVVVVVDDDDPPRSVQLVVLLVVLQVVLVVQLVVQVVVCVVVVDDDPLSLLQSLLVLLLVLLLLVLQLLLLVLVVLVPDPDPCNVLLVVLSVVSNVSSLSSSLSSVVSSVDDSVVSVVSNVVSVVVNVVVSVVCVVVVVCNVVSSVVSSNSSSSSSSSSVNSSPVPRVVVLVVDDDDPVVNVVSVVSSVVSSVVSVVSVVSND

Sequence (232 aa):
MISNFASGGLMADVFIRLFPSTIDLYNKSNENENQFHIDDQHNNHAGLFILTGIFLSFTIEKFYRYFQNNNEQISTSSSIHILAYLFLLADILHKYTNNLSLFSILLSKSSIHSTVLIISIIYETLYVFYGYAILIHSGWTSSKIIRYQLLTGFINSILFWFDFQFSSNIKLRLRLYQIFLPILVGILIYISTVHIMPKVIENIYGIKGTILKVNTFVISVLIVVYLKQSNK